Protein AF-L7IYB6-F1 (afdb_monomer_lite)

InterPro domains:
  IPR056125 Domain of unknown function DUF7708 [PF24809] (144-284)

Secondary structure (DSSP, 8-state):
-PPPHHHHHHHHHHHHHHHHHHHH-TT-HHHHHHHHHHHHTTS----S-TTHHHHTTS---S---TT------HHHHHHHHHHHHHHHHHHHHHHTS-GGGS--TTTS---HHHHHHHHHHHHHHHHHH-SS--HHHHHHHHHHHHHHTTTHHHHHHHHTSTTHHHHHHHHHHHHHHHHHHHTT-HHHHHHHHHHHHHHHHHHHHHHHHHHH---HHHHHHHHHHHHHHHHHHHHHHHHHHHHHHHT-SSS--S-HHHHHHHHHHHHHHHHHHHHHHHHHHHHHHHHHHHHHHHHHHHHHHHHHHHHHHHHHHHHHHHHHHHHHHHHHHHHHHSS-TTSS--

Sequence (342 aa):
MPPTQETLEVRRLVRSYSDEVQDRLPSSQLATVLAAEARAEDQDPPLLYPEHWRAFFEPPSHTRTSQDISPSNPLTELISVESAKLREKWTKFQTNCPVQDRLALSQTEPTMDGVIDTVTQLQTAWQKQRTHADSRTGKVRRLFHRFCGTVDSHSDLLKLLPDGNEYVSVFAGALSAIVKASVNHEHVAEGLADSLCRINDAVARVQPDLELFATDETRRLVAELYAHVFLFLGGVMDWIGERRRRRLLDSFSSSLADRFDAEVAKVEALAARVARLAAQAGRVEGRVTRVTVEAIRADQRVGLRSIQRAQVELAHRLERQQREARDQLAARAGADPKELAR

pLDDT: mean 76.47, std 16.45, range [32.56, 95.75]

Radius of gyration: 35.12 Å; chains: 1; bounding box: 100×53×106 Å

Organism: Pyricularia oryzae (strain P131) (NCBI:txid1143193)

Structure (mmCIF, N/CA/C/O backbone):
data_AF-L7IYB6-F1
#
_entry.id   AF-L7IYB6-F1
#
loop_
_atom_site.group_PDB
_atom_site.id
_atom_site.type_symbol
_atom_site.label_atom_id
_atom_site.label_alt_id
_atom_site.label_comp_id
_atom_site.label_asym_id
_atom_site.label_entity_id
_atom_site.label_seq_id
_atom_site.pdbx_PDB_ins_code
_atom_site.Cartn_x
_atom_site.Cartn_y
_atom_site.Cartn_z
_atom_site.occupancy
_atom_site.B_iso_or_equiv
_atom_site.auth_seq_id
_atom_site.auth_comp_id
_atom_site.auth_asym_id
_atom_site.auth_atom_id
_atom_site.pdbx_PDB_model_num
ATOM 1 N N . MET A 1 1 ? 24.358 19.839 15.806 1.00 33.53 1 MET A N 1
ATOM 2 C CA . MET A 1 1 ? 24.479 20.383 14.437 1.00 33.53 1 MET A CA 1
ATOM 3 C C . MET A 1 1 ? 24.276 19.234 13.468 1.00 33.53 1 MET A C 1
ATOM 5 O O . MET A 1 1 ? 24.884 18.196 13.710 1.00 33.53 1 MET A O 1
ATOM 9 N N . PRO A 1 2 ? 23.405 19.364 12.456 1.00 39.69 2 PRO A N 1
ATOM 10 C CA . PRO A 1 2 ? 23.243 18.321 11.453 1.00 39.69 2 PRO A CA 1
ATOM 11 C C . PRO A 1 2 ? 24.547 18.159 10.652 1.00 39.69 2 PRO A C 1
ATOM 13 O O . PRO A 1 2 ? 25.219 19.164 10.399 1.00 39.69 2 PRO A O 1
ATOM 16 N N . PRO A 1 3 ? 24.934 16.922 10.289 1.00 44.12 3 PRO A N 1
ATOM 17 C CA . PRO A 1 3 ? 26.091 16.683 9.438 1.00 44.12 3 PRO A CA 1
ATOM 18 C C . PRO A 1 3 ? 25.887 17.415 8.109 1.00 44.12 3 PRO A C 1
ATOM 20 O O . PRO A 1 3 ? 24.867 17.240 7.443 1.00 44.12 3 PRO A O 1
ATOM 23 N N . THR A 1 4 ? 26.836 18.273 7.737 1.00 58.09 4 THR A N 1
ATOM 24 C CA . THR A 1 4 ? 26.839 18.931 6.427 1.00 58.09 4 THR A CA 1
ATOM 25 C C . THR A 1 4 ? 26.900 17.872 5.327 1.00 58.09 4 THR A C 1
ATOM 27 O O . THR A 1 4 ? 27.470 16.799 5.523 1.00 58.09 4 THR A O 1
ATOM 30 N N . GLN A 1 5 ? 26.333 18.160 4.157 1.00 52.06 5 GLN A N 1
ATOM 31 C CA . GLN A 1 5 ? 26.305 17.250 3.001 1.00 52.06 5 GLN A CA 1
ATOM 32 C C . GLN A 1 5 ? 27.695 16.665 2.665 1.00 52.06 5 GLN A C 1
ATOM 34 O O . GLN A 1 5 ? 27.820 15.494 2.321 1.00 52.06 5 GLN A O 1
ATOM 39 N N . GLU A 1 6 ? 28.745 17.446 2.909 1.00 57.12 6 GLU A N 1
ATOM 40 C CA . GLU A 1 6 ? 30.154 17.067 2.787 1.00 57.12 6 GLU A CA 1
ATOM 41 C C . GLU A 1 6 ? 30.565 15.915 3.731 1.00 57.12 6 GLU A C 1
ATOM 43 O O . GLU A 1 6 ? 31.265 14.988 3.333 1.00 57.12 6 GLU A O 1
ATOM 48 N N . THR A 1 7 ? 30.061 15.891 4.968 1.00 59.72 7 THR A N 1
ATOM 49 C CA . THR A 1 7 ? 30.344 14.802 5.924 1.00 59.72 7 THR A CA 1
ATOM 50 C C . THR A 1 7 ? 29.656 13.486 5.553 1.00 59.72 7 THR A C 1
ATOM 52 O O . THR A 1 7 ? 30.175 12.416 5.870 1.00 59.72 7 THR A O 1
ATOM 55 N N . LEU A 1 8 ? 28.525 13.541 4.840 1.00 59.19 8 LEU A N 1
ATOM 56 C CA . LEU A 1 8 ? 27.845 12.350 4.320 1.00 59.19 8 LEU A CA 1
ATOM 57 C C . LEU A 1 8 ? 28.603 11.747 3.130 1.00 59.19 8 LEU A C 1
ATOM 59 O O . LEU A 1 8 ? 28.702 10.523 3.024 1.00 59.19 8 LEU A O 1
ATOM 63 N N . GLU A 1 9 ? 29.181 12.584 2.267 1.00 63.59 9 GLU A N 1
ATOM 64 C CA . GLU A 1 9 ? 30.018 12.127 1.152 1.00 63.59 9 GLU A CA 1
ATOM 65 C C . GLU A 1 9 ? 31.329 11.500 1.635 1.00 63.59 9 GLU A C 1
ATOM 67 O O . GLU A 1 9 ? 31.693 10.418 1.172 1.00 63.59 9 GLU A O 1
ATOM 72 N N . VAL A 1 10 ? 31.984 12.099 2.636 1.00 67.31 10 VAL A N 1
ATOM 73 C CA . VAL A 1 10 ? 33.196 11.529 3.250 1.00 67.31 10 VAL A CA 1
ATOM 74 C C . VAL A 1 10 ? 32.910 10.153 3.858 1.00 67.31 10 VAL A C 1
ATOM 76 O O . VAL A 1 10 ? 33.678 9.218 3.647 1.00 67.31 10 VAL A O 1
ATOM 79 N N . ARG A 1 11 ? 31.774 9.982 4.545 1.00 65.88 11 ARG A N 1
ATOM 80 C CA . ARG A 1 11 ? 31.373 8.683 5.119 1.00 65.88 11 ARG A CA 1
ATOM 81 C C . ARG A 1 11 ? 31.117 7.617 4.054 1.00 65.88 11 ARG A C 1
ATOM 83 O O . ARG A 1 11 ? 31.530 6.472 4.225 1.00 65.88 11 ARG A O 1
ATOM 90 N N . ARG A 1 12 ? 30.482 7.982 2.935 1.00 67.38 12 ARG A N 1
ATOM 91 C CA . ARG A 1 12 ? 30.286 7.066 1.795 1.00 67.38 12 ARG A CA 1
ATOM 92 C C . ARG A 1 12 ? 31.611 6.657 1.159 1.00 67.38 12 ARG A C 1
ATOM 94 O O . ARG A 1 12 ? 31.783 5.489 0.819 1.00 67.38 12 ARG A O 1
ATOM 101 N N . LEU A 1 13 ? 32.552 7.594 1.047 1.00 72.75 13 LEU A N 1
ATOM 102 C CA . LEU A 1 13 ? 33.877 7.321 0.501 1.00 72.75 13 LEU A CA 1
ATOM 103 C C . LEU A 1 13 ? 34.664 6.361 1.406 1.00 72.75 13 LEU A C 1
ATOM 105 O O . LEU A 1 13 ? 35.194 5.361 0.921 1.00 72.75 13 LEU A O 1
ATOM 109 N N . VAL A 1 14 ? 34.657 6.604 2.721 1.00 70.06 14 VAL A N 1
ATOM 110 C CA . VAL A 1 14 ? 35.293 5.727 3.718 1.00 70.06 14 VAL A CA 1
ATOM 111 C C . VAL A 1 14 ? 34.695 4.316 3.680 1.00 70.06 14 VAL A C 1
ATOM 113 O O . VAL A 1 14 ? 35.448 3.348 3.707 1.00 70.06 14 VAL A O 1
ATOM 116 N N . ARG A 1 15 ? 33.371 4.179 3.513 1.00 65.94 15 ARG A N 1
ATOM 117 C CA . ARG A 1 15 ? 32.696 2.876 3.355 1.00 65.94 15 ARG A CA 1
ATOM 118 C C . ARG A 1 15 ? 33.181 2.114 2.125 1.00 65.94 15 ARG A C 1
ATOM 120 O O . ARG A 1 15 ? 33.607 0.972 2.255 1.00 65.94 15 ARG A O 1
ATOM 127 N N . SER A 1 16 ? 33.168 2.762 0.957 1.00 70.44 16 SER A N 1
ATOM 128 C CA . SER A 1 16 ? 33.607 2.124 -0.292 1.00 70.44 16 SER A CA 1
ATOM 129 C C . SER A 1 16 ? 35.053 1.634 -0.211 1.00 70.44 16 SER A C 1
ATOM 131 O O . SER A 1 16 ? 35.373 0.556 -0.701 1.00 70.44 16 SER A O 1
ATOM 133 N N . TYR A 1 17 ? 35.901 2.388 0.492 1.00 71.31 17 TYR A N 1
ATOM 134 C CA . TYR A 1 17 ? 37.290 2.028 0.715 1.00 71.31 17 TYR A CA 1
ATOM 135 C C . TYR A 1 17 ? 37.444 0.881 1.727 1.00 71.31 17 TYR A C 1
ATOM 137 O O . TYR A 1 17 ? 38.234 -0.030 1.495 1.00 71.31 17 TYR A O 1
ATOM 145 N N . SER A 1 18 ? 36.684 0.877 2.828 1.00 70.25 18 SER A N 1
ATOM 146 C CA . SER A 1 18 ? 36.732 -0.202 3.827 1.00 70.25 18 SER A CA 1
ATOM 147 C C . SER A 1 18 ? 36.232 -1.543 3.279 1.00 70.25 18 SER A C 1
ATOM 149 O O . SER A 1 18 ? 36.852 -2.570 3.558 1.00 70.25 18 SER A O 1
ATOM 151 N N . ASP A 1 19 ? 35.168 -1.542 2.471 1.00 68.06 19 ASP A N 1
ATOM 152 C CA . ASP A 1 19 ? 34.677 -2.757 1.807 1.00 68.06 19 ASP A CA 1
ATOM 153 C C . ASP A 1 19 ? 35.698 -3.264 0.768 1.00 68.06 19 ASP A C 1
ATOM 155 O O . ASP A 1 19 ? 36.037 -4.447 0.751 1.00 68.06 19 ASP A O 1
ATOM 159 N N . GLU A 1 20 ? 36.300 -2.362 -0.017 1.00 73.19 20 GLU A N 1
ATOM 160 C CA . GLU A 1 20 ? 37.345 -2.721 -0.985 1.00 73.19 20 GLU A CA 1
ATOM 161 C C . GLU A 1 20 ? 38.611 -3.292 -0.312 1.00 73.19 20 GLU A C 1
ATOM 163 O O . GLU A 1 20 ? 39.252 -4.210 -0.834 1.00 73.19 20 GLU A O 1
ATOM 168 N N . VAL A 1 21 ? 38.983 -2.785 0.868 1.00 69.50 21 VAL A N 1
ATOM 169 C CA . VAL A 1 21 ? 40.119 -3.301 1.651 1.00 69.50 21 VAL A CA 1
ATOM 170 C C . VAL A 1 21 ? 39.814 -4.683 2.239 1.00 69.50 21 VAL A C 1
ATOM 172 O O . VAL A 1 21 ? 40.708 -5.536 2.254 1.00 69.50 21 VAL A O 1
ATOM 175 N N . GLN A 1 22 ? 38.576 -4.937 2.678 1.00 70.19 22 GLN A N 1
ATOM 176 C CA . GLN A 1 22 ? 38.146 -6.255 3.158 1.00 70.19 22 GLN A CA 1
ATOM 177 C C . GLN A 1 22 ? 38.192 -7.303 2.035 1.00 70.19 22 GLN A C 1
ATOM 179 O O . GLN A 1 22 ? 38.706 -8.403 2.254 1.00 70.19 22 GLN A O 1
ATOM 184 N N . ASP A 1 23 ? 37.742 -6.949 0.831 1.00 71.88 23 ASP A N 1
ATOM 185 C CA . ASP A 1 23 ? 37.749 -7.848 -0.330 1.00 71.88 23 ASP A CA 1
ATOM 186 C C . ASP A 1 23 ? 39.169 -8.201 -0.794 1.00 71.88 23 ASP A C 1
ATOM 188 O O . ASP A 1 23 ? 39.439 -9.324 -1.228 1.00 71.88 23 ASP A O 1
ATOM 192 N N . ARG A 1 24 ? 40.113 -7.261 -0.669 1.00 69.62 24 ARG A N 1
ATOM 193 C CA . ARG A 1 24 ? 41.519 -7.480 -1.045 1.00 69.62 24 ARG A CA 1
ATOM 194 C C . ARG A 1 24 ? 42.320 -8.254 0.004 1.00 69.62 24 ARG A C 1
ATOM 196 O O . ARG A 1 24 ? 43.313 -8.889 -0.353 1.00 69.62 24 ARG A O 1
ATOM 203 N N . LEU A 1 25 ? 41.937 -8.194 1.283 1.00 67.19 25 LEU A N 1
ATOM 204 C CA . LEU A 1 25 ? 42.685 -8.793 2.399 1.00 67.19 25 LEU A CA 1
ATOM 205 C C . LEU A 1 25 ? 41.764 -9.537 3.392 1.00 67.19 25 LEU A C 1
ATOM 207 O O . LEU A 1 25 ? 41.700 -9.170 4.568 1.00 67.19 25 LEU A O 1
ATOM 211 N N . PRO A 1 26 ? 41.110 -10.637 2.973 1.00 59.16 26 PRO A N 1
ATOM 212 C CA . PRO A 1 26 ? 40.123 -11.347 3.795 1.00 59.16 26 PRO A CA 1
ATOM 213 C C . PRO A 1 26 ? 40.710 -12.040 5.040 1.00 59.16 26 PRO A C 1
ATOM 215 O O . PRO A 1 26 ? 39.976 -12.391 5.960 1.00 59.16 26 PRO A O 1
ATOM 218 N N . SER A 1 27 ? 42.030 -12.245 5.095 1.00 62.16 27 SER A N 1
ATOM 219 C CA . SER A 1 27 ? 42.742 -12.852 6.230 1.00 62.16 27 SER A CA 1
ATOM 220 C C . SER A 1 27 ? 43.292 -11.835 7.240 1.00 62.16 27 SER A C 1
ATOM 222 O O . SER A 1 27 ? 43.851 -12.228 8.266 1.00 62.16 27 SER A O 1
ATOM 224 N N . SER A 1 28 ? 43.139 -10.533 6.981 1.00 68.31 28 SER A N 1
ATOM 225 C CA . SER A 1 28 ? 43.581 -9.479 7.894 1.00 68.31 28 SER A CA 1
ATOM 226 C C . SER A 1 28 ? 42.520 -9.215 8.959 1.00 68.31 28 SER A C 1
ATOM 228 O O . SER A 1 28 ? 41.460 -8.664 8.668 1.00 68.31 28 SER A O 1
ATOM 230 N N . GLN A 1 29 ? 42.830 -9.538 10.219 1.00 61.78 29 GLN A N 1
ATOM 231 C CA . GLN A 1 29 ? 41.959 -9.220 11.360 1.00 61.78 29 GLN A CA 1
ATOM 232 C C . GLN A 1 29 ? 41.629 -7.721 11.437 1.00 61.78 29 GLN A C 1
ATOM 234 O O . GLN A 1 29 ? 40.519 -7.363 11.812 1.00 61.78 29 GLN A O 1
ATOM 239 N N . LEU A 1 30 ? 42.551 -6.847 11.020 1.00 63.75 30 LEU A N 1
ATOM 240 C CA . LEU A 1 30 ? 42.329 -5.399 10.980 1.00 63.75 30 LEU A CA 1
ATOM 241 C C . LEU A 1 30 ? 41.328 -4.978 9.899 1.00 63.75 30 LEU A C 1
ATOM 243 O O . LEU A 1 30 ? 40.541 -4.072 10.145 1.00 63.75 30 LEU A O 1
ATOM 247 N N . ALA A 1 31 ? 41.320 -5.630 8.732 1.00 62.19 31 ALA A N 1
ATOM 248 C CA . ALA A 1 31 ? 40.346 -5.333 7.678 1.00 62.19 31 ALA A CA 1
ATOM 249 C C . ALA A 1 31 ? 38.931 -5.749 8.109 1.00 62.19 31 ALA A C 1
ATOM 251 O O . ALA A 1 31 ? 37.972 -5.008 7.906 1.00 62.19 31 ALA A O 1
ATOM 252 N N . THR A 1 32 ? 38.816 -6.889 8.795 1.00 64.69 32 THR A N 1
ATOM 253 C CA . THR A 1 32 ? 37.552 -7.350 9.379 1.00 64.69 32 THR A CA 1
ATOM 254 C C . THR A 1 32 ? 37.072 -6.429 10.499 1.00 64.69 32 THR A C 1
ATOM 256 O O . THR A 1 32 ? 35.885 -6.125 10.550 1.00 64.69 32 THR A O 1
ATOM 259 N N . VAL A 1 33 ? 37.972 -5.954 11.369 1.00 67.81 33 VAL A N 1
ATOM 260 C CA . VAL A 1 33 ? 37.632 -5.007 12.445 1.00 67.81 33 VAL A CA 1
ATOM 261 C C . VAL A 1 33 ? 37.215 -3.657 11.872 1.00 67.81 33 VAL A C 1
ATOM 263 O O . VAL A 1 33 ? 36.170 -3.163 12.256 1.00 67.81 33 VAL A O 1
ATOM 266 N N . LEU A 1 34 ? 37.940 -3.096 10.901 1.00 65.00 34 LEU A N 1
ATOM 267 C CA . LEU A 1 34 ? 37.576 -1.818 10.272 1.00 65.00 34 LEU A CA 1
ATOM 268 C C . LEU A 1 34 ? 36.236 -1.885 9.534 1.00 65.00 34 LEU A C 1
ATOM 270 O O . LEU A 1 34 ? 35.442 -0.951 9.612 1.00 65.00 34 LEU A O 1
ATOM 274 N N . ALA A 1 35 ? 35.957 -2.989 8.843 1.00 60.44 35 ALA A N 1
ATOM 275 C CA . ALA A 1 35 ? 34.671 -3.182 8.187 1.00 60.44 35 ALA A CA 1
ATOM 276 C C . ALA A 1 35 ? 33.542 -3.493 9.186 1.00 60.44 35 ALA A C 1
ATOM 278 O O . ALA A 1 35 ? 32.389 -3.157 8.932 1.00 60.44 35 ALA A O 1
ATOM 279 N N . ALA A 1 36 ? 33.845 -4.115 10.330 1.00 63.09 36 ALA A N 1
ATOM 280 C CA . ALA A 1 36 ? 32.892 -4.285 11.424 1.00 63.09 36 ALA A CA 1
ATOM 281 C C . ALA A 1 36 ? 32.607 -2.958 12.144 1.00 63.09 36 ALA A C 1
ATOM 283 O O . ALA A 1 36 ? 31.452 -2.687 12.437 1.00 63.09 36 ALA A O 1
ATOM 284 N N . GLU A 1 37 ? 33.616 -2.113 12.360 1.00 63.19 37 GLU A N 1
ATOM 285 C CA . GLU A 1 37 ? 33.494 -0.774 12.950 1.00 63.19 37 GLU A CA 1
ATOM 286 C C . GLU A 1 37 ? 32.682 0.149 12.030 1.00 63.19 37 GLU A C 1
ATOM 288 O O . GLU A 1 37 ? 31.730 0.778 12.474 1.00 63.19 37 GLU A O 1
ATOM 293 N N . ALA A 1 38 ? 32.960 0.140 10.720 1.00 60.88 38 ALA A N 1
ATOM 294 C CA . ALA A 1 38 ? 32.189 0.893 9.727 1.00 60.88 38 ALA A CA 1
ATOM 295 C C . ALA A 1 38 ? 30.722 0.427 9.617 1.00 60.88 38 ALA A C 1
ATOM 297 O O . ALA A 1 38 ? 29.849 1.219 9.269 1.00 60.88 38 ALA A O 1
ATOM 298 N N . ARG A 1 39 ? 30.440 -0.851 9.917 1.00 62.16 39 ARG A N 1
ATOM 299 C CA . ARG A 1 39 ? 29.075 -1.404 10.020 1.00 62.16 39 ARG A CA 1
ATOM 300 C C . ARG A 1 39 ? 28.437 -1.135 11.386 1.00 62.16 39 ARG A C 1
ATOM 302 O O . ARG A 1 39 ? 27.223 -0.996 11.461 1.00 62.16 39 ARG A O 1
ATOM 309 N N . ALA A 1 40 ? 29.230 -1.040 12.453 1.00 56.25 40 ALA A N 1
ATOM 310 C CA . ALA A 1 40 ? 28.777 -0.662 13.789 1.00 56.25 40 ALA A CA 1
ATOM 311 C C . ALA A 1 40 ? 28.445 0.836 13.874 1.00 56.25 40 ALA A C 1
ATOM 313 O O . ALA A 1 40 ? 27.499 1.197 14.559 1.00 56.25 40 ALA A O 1
ATOM 314 N N . GLU A 1 41 ? 29.133 1.692 13.113 1.00 54.66 41 GLU A N 1
ATOM 315 C CA . GLU A 1 41 ? 28.732 3.089 12.889 1.00 54.66 41 GLU A CA 1
ATOM 316 C C . GLU A 1 41 ? 27.434 3.219 12.059 1.00 54.66 41 GLU A C 1
ATOM 318 O O . GLU A 1 41 ? 26.831 4.292 12.055 1.00 54.66 41 GLU A O 1
ATOM 323 N N . ASP A 1 42 ? 26.996 2.140 11.387 1.00 46.84 42 ASP A N 1
ATOM 324 C CA . ASP A 1 42 ? 25.710 2.007 10.670 1.00 46.84 42 ASP A CA 1
ATOM 325 C C . ASP A 1 42 ? 24.586 1.437 11.566 1.00 46.84 42 ASP A C 1
ATOM 327 O O . ASP A 1 42 ? 23.418 1.464 11.179 1.00 46.84 42 ASP A O 1
ATOM 331 N N . GLN A 1 43 ? 24.890 0.972 12.791 1.00 44.44 43 GLN A N 1
ATOM 332 C CA . GLN A 1 43 ? 23.899 1.090 13.861 1.00 44.44 43 GLN A CA 1
ATOM 333 C C . GLN A 1 43 ? 23.866 2.569 14.189 1.00 44.44 43 GLN A C 1
ATOM 335 O O . GLN A 1 43 ? 24.691 3.035 14.974 1.00 44.44 43 GLN A O 1
ATOM 340 N N . ASP A 1 44 ? 22.968 3.289 13.512 1.00 37.41 44 ASP A N 1
ATOM 341 C CA . ASP A 1 44 ? 22.748 4.716 13.705 1.00 37.41 44 ASP A CA 1
ATOM 342 C C . ASP A 1 44 ? 22.989 5.061 15.184 1.00 37.41 44 ASP A C 1
ATOM 344 O O . ASP A 1 44 ? 22.249 4.560 16.043 1.00 37.41 44 ASP A O 1
ATOM 348 N N . PRO A 1 45 ? 24.024 5.861 15.533 1.00 32.56 45 PRO A N 1
ATOM 349 C CA . PRO A 1 45 ? 24.114 6.384 16.889 1.00 32.56 45 PRO A CA 1
ATOM 350 C C . PRO A 1 45 ? 22.757 7.026 17.142 1.00 32.56 45 PRO A C 1
ATOM 352 O O . PRO A 1 45 ? 22.375 7.820 16.278 1.00 32.56 45 PRO A O 1
ATOM 355 N N . PRO A 1 46 ? 22.016 6.655 18.215 1.00 35.56 46 PRO A N 1
ATOM 356 C CA . PRO A 1 46 ? 20.597 6.954 18.359 1.00 35.56 46 PRO A CA 1
ATOM 357 C C . PRO A 1 46 ? 20.418 8.409 18.011 1.00 35.56 46 PRO A C 1
ATOM 359 O O . PRO A 1 46 ? 20.890 9.292 18.735 1.00 35.56 46 PRO A O 1
ATOM 362 N N . LEU A 1 47 ? 19.898 8.618 16.801 1.00 40.22 47 LEU A N 1
ATOM 363 C CA . LEU A 1 47 ? 19.958 9.905 16.157 1.00 40.22 47 LEU A CA 1
ATOM 364 C C . LEU A 1 47 ? 19.279 10.844 17.142 1.00 40.22 47 LEU A C 1
ATOM 366 O O . LEU A 1 47 ? 18.122 10.640 17.509 1.00 40.22 47 LEU A O 1
ATOM 370 N N . LEU A 1 48 ? 20.025 11.837 17.627 1.00 33.84 48 LEU A N 1
ATOM 371 C CA . LEU A 1 48 ? 19.540 12.955 18.436 1.00 33.84 48 LEU A CA 1
ATOM 372 C C . LEU A 1 48 ? 18.628 13.844 17.562 1.00 33.84 48 LEU A C 1
ATOM 374 O O . LEU A 1 48 ? 18.818 15.049 17.439 1.00 33.84 48 LEU A O 1
ATOM 378 N N . TYR A 1 49 ? 17.622 13.219 16.950 1.00 37.84 49 TYR A N 1
ATOM 379 C CA . TYR A 1 49 ? 16.548 13.764 16.136 1.00 37.84 49 TYR A CA 1
ATOM 380 C C . TYR A 1 49 ? 15.190 13.267 16.675 1.00 37.84 49 TYR A C 1
ATOM 382 O O . TYR A 1 49 ? 14.419 12.675 15.918 1.00 37.84 49 TYR A O 1
ATOM 390 N N . PRO A 1 50 ? 14.837 13.481 17.961 1.00 40.31 50 PRO A N 1
ATOM 391 C CA . PRO A 1 50 ? 13.639 12.873 18.548 1.00 40.31 50 PRO A CA 1
ATOM 392 C C . PRO A 1 50 ? 12.306 13.465 18.044 1.00 40.31 50 PRO A C 1
ATOM 394 O O . PRO A 1 50 ? 11.256 13.137 18.586 1.00 40.31 50 PRO A O 1
ATOM 397 N N . GLU A 1 51 ? 12.320 14.365 17.055 1.00 47.34 51 GLU A N 1
ATOM 398 C CA . GLU A 1 51 ? 11.246 15.352 16.874 1.00 47.34 51 GLU A CA 1
ATOM 399 C C . GLU A 1 51 ? 10.583 15.355 15.482 1.00 47.34 51 GLU A C 1
ATOM 401 O O . GLU A 1 51 ? 9.520 15.956 15.345 1.00 47.34 51 GLU A O 1
ATOM 406 N N . HIS A 1 52 ? 11.120 14.688 14.445 1.00 54.06 52 HIS A N 1
ATOM 407 C CA . HIS A 1 52 ? 10.498 14.788 13.110 1.00 54.06 52 HIS A CA 1
ATOM 408 C C . HIS A 1 52 ? 9.169 14.027 13.044 1.00 54.06 52 HIS A C 1
ATOM 410 O O . HIS A 1 52 ? 8.159 14.610 12.663 1.00 54.06 52 HIS A O 1
ATOM 416 N N . TRP A 1 53 ? 9.126 12.770 13.509 1.00 54.09 53 TRP A N 1
ATOM 417 C CA . TRP A 1 53 ? 7.881 12.005 13.493 1.00 54.09 53 TRP A CA 1
ATOM 418 C C . TRP A 1 53 ? 6.832 12.629 14.438 1.00 54.09 53 TRP A C 1
ATOM 420 O O . TRP A 1 53 ? 5.649 12.665 14.106 1.00 54.09 53 TRP A O 1
ATOM 430 N N . ARG A 1 54 ? 7.262 13.209 15.574 1.00 58.50 54 ARG A N 1
ATOM 431 C CA . ARG A 1 54 ? 6.393 13.900 16.552 1.00 58.50 54 ARG A CA 1
ATOM 432 C C . ARG A 1 54 ? 5.727 15.151 15.998 1.00 58.50 54 ARG A C 1
ATOM 434 O O . ARG A 1 54 ? 4.540 15.345 16.249 1.00 58.50 54 ARG A O 1
ATOM 441 N N . ALA A 1 55 ? 6.444 15.952 15.209 1.00 58.31 55 ALA A N 1
ATOM 442 C CA . ALA A 1 55 ? 5.896 17.149 14.569 1.00 58.31 55 ALA A CA 1
ATOM 443 C C . ALA A 1 55 ? 4.680 16.847 13.670 1.00 58.31 55 ALA A C 1
ATOM 445 O O . ALA A 1 55 ? 3.880 17.738 13.390 1.00 58.31 55 ALA A O 1
ATOM 446 N N . PHE A 1 56 ? 4.505 15.593 13.236 1.00 53.88 56 PHE A N 1
ATOM 447 C CA . PHE A 1 56 ? 3.319 15.159 12.498 1.00 53.88 56 PHE A CA 1
ATOM 448 C C . PHE A 1 56 ? 2.119 14.840 13.396 1.00 53.88 56 PHE A C 1
ATOM 450 O O . PHE A 1 56 ? 0.987 14.883 12.918 1.00 53.88 56 PHE A O 1
ATOM 457 N N . PHE A 1 57 ? 2.341 14.512 14.668 1.00 52.91 57 PHE A N 1
ATOM 458 C CA . PHE A 1 57 ? 1.294 14.127 15.623 1.00 52.91 57 PHE A CA 1
ATOM 459 C C . PHE A 1 57 ? 0.879 15.260 16.563 1.00 52.91 57 PHE A C 1
ATOM 461 O O . PHE A 1 57 ? -0.184 15.183 17.185 1.00 52.91 57 PHE A O 1
ATOM 468 N N . GLU A 1 58 ? 1.674 16.324 16.635 1.00 51.78 58 GLU A N 1
ATOM 469 C CA . GLU A 1 58 ? 1.341 17.552 17.347 1.00 51.78 58 GLU A CA 1
ATOM 470 C C . GLU A 1 58 ? 0.538 18.523 16.455 1.00 51.78 58 GLU A C 1
ATOM 472 O O . GLU A 1 58 ? 0.678 18.510 15.228 1.00 51.78 58 GLU A O 1
ATOM 477 N N . PRO A 1 59 ? -0.352 19.360 17.031 1.00 43.47 59 PRO A N 1
ATOM 478 C CA . PRO A 1 59 ? -1.025 20.409 16.271 1.00 43.47 59 PRO A CA 1
ATOM 479 C C . PRO A 1 59 ? 0.028 21.297 15.595 1.00 43.47 59 PRO A C 1
ATOM 481 O O . PRO A 1 59 ? 1.048 21.572 16.224 1.00 43.47 59 PRO A O 1
ATOM 484 N N . PRO A 1 60 ? -0.195 21.784 14.361 1.00 44.09 60 PRO A N 1
ATOM 485 C CA . PRO A 1 60 ? 0.800 22.590 13.670 1.00 44.09 60 PRO A CA 1
ATOM 486 C C . PRO A 1 60 ? 1.135 23.843 14.488 1.00 44.09 60 PRO A C 1
ATOM 488 O O . PRO A 1 60 ? 0.368 24.812 14.532 1.00 44.09 60 PRO A O 1
ATOM 491 N N . SER A 1 61 ? 2.307 23.827 15.123 1.00 35.09 61 SER A N 1
ATOM 492 C CA . SER A 1 61 ? 2.967 25.011 15.658 1.00 35.09 61 SER A CA 1
ATOM 493 C C . SER A 1 61 ? 3.025 26.038 14.531 1.00 35.09 61 SER A C 1
ATOM 495 O O . SER A 1 61 ? 3.375 25.696 13.402 1.00 35.09 61 SER A O 1
ATOM 497 N N . HIS A 1 62 ? 2.613 27.277 14.796 1.00 36.03 62 HIS A N 1
ATOM 498 C CA . HIS A 1 62 ? 2.424 28.349 13.808 1.00 36.03 62 HIS A CA 1
ATOM 499 C C . HIS A 1 62 ? 3.737 28.883 13.193 1.00 36.03 62 HIS A C 1
ATOM 501 O O . HIS A 1 62 ? 3.947 30.086 13.079 1.00 36.03 62 HIS A O 1
ATOM 507 N N . THR A 1 63 ? 4.637 27.993 12.789 1.00 34.50 63 THR A N 1
ATOM 508 C CA . THR A 1 63 ? 5.952 28.286 12.221 1.00 34.50 63 THR A CA 1
ATOM 509 C C . THR A 1 63 ? 6.277 27.295 11.104 1.00 34.50 63 THR A C 1
ATOM 511 O O . THR A 1 63 ? 7.343 26.688 11.092 1.00 34.50 63 THR A O 1
ATOM 514 N N . ARG A 1 64 ? 5.360 27.097 10.150 1.00 36.53 64 ARG A N 1
ATOM 515 C CA . ARG A 1 64 ? 5.748 26.614 8.817 1.00 36.53 64 ARG A CA 1
ATOM 516 C C . ARG A 1 64 ? 5.745 27.822 7.894 1.00 36.53 64 ARG A C 1
ATOM 518 O O . ARG A 1 64 ? 4.730 28.178 7.306 1.00 36.53 64 ARG A O 1
ATOM 525 N N . THR A 1 65 ? 6.869 28.530 7.897 1.00 35.59 65 THR A N 1
ATOM 526 C CA . THR A 1 65 ? 7.125 29.665 7.014 1.00 35.59 65 THR A CA 1
ATOM 527 C C . THR A 1 65 ? 7.022 29.183 5.571 1.00 35.59 65 THR A C 1
ATOM 529 O O . THR A 1 65 ? 7.524 28.117 5.223 1.00 35.59 65 THR A O 1
ATOM 532 N N . SER A 1 66 ? 6.347 29.968 4.742 1.00 36.59 66 SER A N 1
ATOM 533 C CA . SER A 1 66 ? 5.892 29.666 3.382 1.00 36.59 66 SER A CA 1
ATOM 534 C C . SER A 1 66 ? 7.003 29.505 2.327 1.00 36.59 66 SER A C 1
ATOM 536 O O . SER A 1 66 ? 6.782 29.845 1.168 1.00 36.59 66 SER A O 1
ATOM 538 N N . GLN A 1 67 ? 8.204 29.056 2.705 1.00 32.78 67 GLN A N 1
ATOM 539 C CA . GLN A 1 67 ? 9.414 29.211 1.892 1.00 32.78 67 GLN A CA 1
ATOM 540 C C . GLN A 1 67 ? 10.090 27.902 1.442 1.00 32.78 67 GLN A C 1
ATOM 542 O O . GLN A 1 67 ? 10.986 27.976 0.612 1.00 32.78 67 GLN A O 1
ATOM 547 N N . ASP A 1 68 ? 9.587 26.730 1.851 1.00 34.97 68 ASP A N 1
ATOM 548 C CA . ASP A 1 68 ? 10.032 25.411 1.350 1.00 34.97 68 ASP A CA 1
ATOM 549 C C . ASP A 1 68 ? 8.948 24.706 0.512 1.00 34.97 68 ASP A C 1
ATOM 551 O O . ASP A 1 68 ? 8.705 23.504 0.630 1.00 34.97 68 ASP A O 1
ATOM 555 N N . ILE A 1 69 ? 8.253 25.451 -0.351 1.00 42.22 69 ILE A N 1
ATOM 556 C CA . ILE A 1 69 ? 7.383 24.846 -1.368 1.00 42.22 69 ILE A CA 1
ATOM 557 C C . ILE A 1 69 ? 8.281 24.439 -2.539 1.00 42.22 69 ILE A C 1
ATOM 559 O O . ILE A 1 69 ? 8.444 25.172 -3.515 1.00 42.22 69 ILE A O 1
ATOM 563 N N . SER A 1 70 ? 8.892 23.257 -2.419 1.00 42.69 70 SER A N 1
ATOM 564 C CA . SER A 1 70 ? 9.342 22.495 -3.590 1.00 42.69 70 SER A CA 1
ATOM 565 C C . SER A 1 70 ? 8.166 22.361 -4.570 1.00 42.69 70 SER A C 1
ATOM 567 O O . SER A 1 70 ? 7.024 22.275 -4.113 1.00 42.69 70 SER A O 1
ATOM 569 N N . PRO A 1 71 ? 8.396 22.366 -5.897 1.00 39.56 71 PRO A N 1
ATOM 570 C CA . PRO A 1 71 ? 7.323 22.419 -6.888 1.00 39.56 71 PRO A CA 1
ATOM 571 C C . PRO A 1 71 ? 6.310 21.301 -6.630 1.00 39.56 71 PRO A C 1
ATOM 573 O O . PRO A 1 71 ? 6.643 20.121 -6.737 1.00 39.56 71 PRO A O 1
ATOM 576 N N . SER A 1 72 ? 5.093 21.693 -6.239 1.00 50.31 72 SER A N 1
ATOM 577 C CA . SER A 1 72 ? 4.024 20.805 -5.786 1.00 50.31 72 SER A CA 1
ATOM 578 C C . SER A 1 72 ? 3.750 19.717 -6.819 1.00 50.31 72 SER A C 1
ATOM 580 O O . SER A 1 72 ? 3.103 19.952 -7.840 1.00 50.31 72 SER A O 1
ATOM 582 N N . ASN A 1 73 ? 4.257 18.511 -6.567 1.00 62.72 73 ASN A N 1
ATOM 583 C CA . ASN A 1 73 ? 3.886 17.348 -7.351 1.00 62.72 73 ASN A CA 1
ATOM 584 C C . ASN A 1 73 ? 2.441 16.991 -6.957 1.00 62.72 73 ASN A C 1
ATOM 586 O O . ASN A 1 73 ? 2.205 16.716 -5.777 1.00 62.72 73 ASN A O 1
ATOM 590 N N . PRO A 1 74 ? 1.472 16.969 -7.893 1.00 65.00 74 PRO A N 1
ATOM 591 C CA . PRO A 1 74 ? 0.075 16.643 -7.576 1.00 65.00 74 PRO A CA 1
ATOM 592 C C . PRO A 1 74 ? -0.074 15.269 -6.899 1.00 65.00 74 PRO A C 1
ATOM 594 O O . PRO A 1 74 ? -1.041 15.023 -6.182 1.00 65.00 74 PRO A O 1
ATOM 597 N N . LEU A 1 75 ? 0.908 14.379 -7.088 1.00 66.12 75 LEU A N 1
ATOM 598 C CA . LEU A 1 75 ? 1.013 13.096 -6.398 1.00 66.12 75 LEU A CA 1
ATOM 599 C C . LEU A 1 75 ? 1.148 13.245 -4.874 1.00 66.12 75 LEU A C 1
ATOM 601 O O . LEU A 1 75 ? 0.477 12.532 -4.131 1.00 66.12 75 LEU A O 1
ATOM 605 N N . THR A 1 76 ? 1.993 14.168 -4.414 1.00 69.31 76 THR A N 1
ATOM 606 C CA . THR A 1 76 ? 2.245 14.401 -2.986 1.00 69.31 76 THR A CA 1
ATOM 607 C C . THR A 1 76 ? 1.068 15.128 -2.337 1.00 69.31 76 THR A C 1
ATOM 609 O O . THR A 1 76 ? 0.752 14.889 -1.175 1.00 69.31 76 THR A O 1
ATOM 612 N N . GLU A 1 77 ? 0.360 15.974 -3.088 1.00 76.88 77 GLU A N 1
ATOM 613 C CA . GLU A 1 77 ? -0.795 16.721 -2.583 1.00 76.88 77 GLU A CA 1
ATOM 614 C C . GLU A 1 77 ? -1.951 15.794 -2.172 1.00 76.88 77 GLU A C 1
ATOM 616 O O . GLU A 1 77 ? -2.476 15.919 -1.068 1.00 76.88 77 GLU A O 1
ATOM 621 N N . LEU A 1 78 ? -2.300 14.802 -3.001 1.00 81.75 78 LEU A N 1
ATOM 622 C CA . LEU A 1 78 ? -3.401 13.882 -2.694 1.00 81.75 78 LEU A CA 1
ATOM 623 C C . LEU A 1 78 ? -3.151 13.088 -1.404 1.00 81.75 78 LEU A C 1
ATOM 625 O O . LEU A 1 78 ? -3.997 13.067 -0.506 1.00 81.75 78 LEU A O 1
ATOM 629 N N . ILE A 1 79 ? -1.993 12.429 -1.306 1.00 83.62 79 ILE A N 1
ATOM 630 C CA . ILE A 1 79 ? -1.696 11.579 -0.151 1.00 83.62 79 ILE A CA 1
ATOM 631 C C . ILE A 1 79 ? -1.431 12.403 1.112 1.00 83.62 79 ILE A C 1
ATOM 633 O O . ILE A 1 79 ? -1.850 11.988 2.190 1.00 83.62 79 ILE A O 1
ATOM 637 N N . SER A 1 80 ? -0.816 13.584 1.001 1.00 82.44 80 SER A N 1
ATOM 638 C CA . SER A 1 80 ? -0.596 14.460 2.158 1.00 82.44 80 SER A CA 1
ATOM 639 C C . SER A 1 80 ? -1.906 14.991 2.747 1.00 82.44 80 SER A C 1
ATOM 641 O O . SER A 1 80 ? -2.037 15.084 3.968 1.00 82.44 80 SER A O 1
ATOM 643 N N . VAL A 1 81 ? -2.911 15.278 1.910 1.00 87.31 81 VAL A N 1
ATOM 644 C CA . VAL A 1 81 ? -4.248 15.674 2.373 1.00 87.31 81 VAL A CA 1
ATOM 645 C C . VAL A 1 81 ? -4.931 14.528 3.120 1.00 87.31 81 VAL A C 1
ATOM 647 O O . VAL A 1 81 ? -5.448 14.733 4.221 1.00 87.31 81 VAL A O 1
ATOM 650 N N . GLU A 1 82 ? -4.934 13.317 2.559 1.00 88.69 82 GLU A N 1
ATOM 651 C CA . GLU A 1 82 ? -5.585 12.171 3.208 1.00 88.69 82 GLU A CA 1
ATOM 652 C C . GLU A 1 82 ? -4.828 11.689 4.453 1.00 88.69 82 GLU A C 1
ATOM 654 O O . GLU A 1 82 ? -5.457 11.347 5.458 1.00 88.69 82 GLU A O 1
ATOM 659 N N . SER A 1 83 ? -3.493 11.747 4.454 1.00 86.88 83 SER A N 1
ATOM 660 C CA . SER A 1 83 ? -2.696 11.454 5.648 1.00 86.88 83 SER A CA 1
ATOM 661 C C . SER A 1 83 ? -2.963 12.485 6.748 1.00 86.88 83 SER A C 1
ATOM 663 O O . SER A 1 83 ? -3.165 12.107 7.901 1.00 86.88 83 SER A O 1
ATOM 665 N N . ALA A 1 84 ? -3.079 13.776 6.412 1.00 86.44 84 ALA A N 1
ATOM 666 C CA . ALA A 1 84 ? -3.429 14.819 7.372 1.00 86.44 84 ALA A CA 1
ATOM 667 C C . ALA A 1 84 ? -4.818 14.599 7.990 1.00 86.44 84 ALA A C 1
ATOM 669 O O . ALA A 1 84 ? -4.962 14.706 9.211 1.00 86.44 84 ALA A O 1
ATOM 670 N N . LYS A 1 85 ? -5.817 14.223 7.181 1.00 89.44 85 LYS A N 1
ATOM 671 C CA . LYS A 1 85 ? -7.157 13.862 7.673 1.00 89.44 85 LYS A CA 1
ATOM 672 C C . LYS A 1 85 ? -7.117 12.647 8.597 1.00 89.44 85 LYS A C 1
ATOM 674 O O . LYS A 1 85 ? -7.772 12.652 9.640 1.00 89.44 85 LYS A O 1
ATOM 679 N N . LEU A 1 86 ? -6.351 11.611 8.244 1.00 90.69 86 LEU A N 1
ATOM 680 C CA . LEU A 1 86 ? -6.186 10.434 9.097 1.00 90.69 86 LEU A CA 1
ATOM 681 C C . LEU A 1 86 ? -5.551 10.809 10.440 1.00 90.69 86 LEU A C 1
ATOM 683 O O . LEU A 1 86 ? -6.045 10.373 11.478 1.00 90.69 86 LEU A O 1
ATOM 687 N N . ARG A 1 87 ? -4.519 11.661 10.441 1.00 85.88 87 ARG A N 1
ATOM 688 C CA . ARG A 1 87 ? -3.895 12.163 11.677 1.00 85.88 87 ARG A CA 1
ATOM 689 C C . ARG A 1 87 ? -4.898 12.892 12.557 1.00 85.88 87 ARG A C 1
ATOM 691 O O . ARG A 1 87 ? -5.000 12.584 13.738 1.00 85.88 87 ARG A O 1
ATOM 698 N N . GLU A 1 88 ? -5.693 13.797 11.991 1.00 87.62 88 GLU A N 1
ATOM 699 C CA . GLU A 1 88 ? -6.719 14.519 12.749 1.00 87.62 88 GLU A CA 1
ATOM 700 C C . GLU A 1 88 ? -7.724 13.555 13.402 1.00 87.62 88 GLU A C 1
ATOM 702 O O . GLU A 1 88 ? -8.037 13.671 14.594 1.00 87.62 88 GLU A O 1
ATOM 707 N N . LYS A 1 89 ? -8.211 12.571 12.635 1.00 89.25 89 LYS A N 1
ATOM 708 C CA . LYS A 1 89 ? -9.110 11.531 13.150 1.00 89.25 89 LYS A CA 1
ATOM 709 C C . LYS A 1 89 ? -8.442 10.698 14.232 1.00 89.25 89 LYS A C 1
ATOM 711 O O . LYS A 1 89 ? -9.070 10.419 15.250 1.00 89.25 89 LYS A O 1
ATOM 716 N N . TRP A 1 90 ? -7.174 10.351 14.055 1.00 86.75 90 TRP A N 1
ATOM 717 C CA . TRP A 1 90 ? -6.421 9.576 15.025 1.00 86.75 90 TRP A CA 1
ATOM 718 C C . TRP A 1 90 ? -6.215 10.336 16.337 1.00 86.75 90 TRP A C 1
ATOM 720 O O . TRP A 1 90 ? -6.486 9.784 17.404 1.00 86.75 90 TRP A O 1
ATOM 730 N N . THR A 1 91 ? -5.855 11.619 16.290 1.00 83.94 91 THR A N 1
ATOM 731 C CA . THR A 1 91 ? -5.736 12.462 17.489 1.00 83.94 91 THR A CA 1
ATOM 732 C C . THR A 1 91 ? -7.068 12.541 18.236 1.00 83.94 91 THR A C 1
ATOM 734 O O . THR A 1 91 ? -7.118 12.322 19.448 1.00 83.94 91 THR A O 1
ATOM 737 N N . LYS A 1 92 ? -8.184 12.753 17.521 1.00 85.69 92 LYS A N 1
ATOM 738 C CA . LYS A 1 92 ? -9.537 12.705 18.110 1.00 85.69 92 LYS A CA 1
ATOM 739 C C . LYS A 1 92 ? -9.883 11.323 18.664 1.00 85.69 92 LYS A C 1
ATOM 741 O O . LYS A 1 92 ? -10.580 11.213 19.671 1.00 85.69 92 LYS A O 1
ATOM 746 N N . PHE A 1 93 ? -9.433 10.259 18.014 1.00 84.62 93 PHE A N 1
ATOM 747 C CA . PHE A 1 93 ? -9.661 8.895 18.468 1.00 84.62 93 PHE A CA 1
ATOM 748 C C . PHE A 1 93 ? -8.929 8.629 19.786 1.00 84.62 93 PHE A C 1
ATOM 750 O O . PHE A 1 93 ? -9.536 8.116 20.724 1.00 84.62 93 PHE A O 1
ATOM 757 N N . GLN A 1 94 ? -7.664 9.048 19.896 1.00 81.19 94 GLN A N 1
ATOM 758 C CA . GLN A 1 94 ? -6.854 8.873 21.100 1.00 81.19 94 GLN A CA 1
ATOM 759 C C . GLN A 1 94 ? -7.388 9.646 22.307 1.00 81.19 94 GLN A C 1
ATOM 761 O O . GLN A 1 94 ? -7.455 9.087 23.405 1.00 81.19 94 GLN A O 1
ATOM 766 N N . THR A 1 95 ? -7.804 10.903 22.124 1.00 81.12 95 THR A N 1
ATOM 767 C CA . THR A 1 95 ? -8.365 11.710 23.224 1.00 81.12 95 THR A CA 1
ATOM 768 C C . THR A 1 95 ? -9.638 11.082 23.787 1.00 81.12 95 THR A C 1
ATOM 770 O O . THR A 1 95 ? -9.821 11.032 25.004 1.00 81.12 95 THR A O 1
ATOM 773 N N . ASN A 1 96 ? -10.462 10.505 22.912 1.00 79.88 96 ASN A N 1
ATOM 774 C CA . ASN A 1 96 ? -11.689 9.793 23.268 1.00 79.88 96 ASN A CA 1
ATOM 775 C C . ASN A 1 96 ? -11.460 8.329 23.698 1.00 79.88 96 ASN A C 1
ATOM 777 O O . ASN A 1 96 ? -12.419 7.619 24.018 1.00 79.88 96 ASN A O 1
ATOM 781 N N . CYS A 1 97 ? -10.213 7.851 23.691 1.00 75.19 97 CYS A N 1
ATOM 782 C CA . CYS A 1 97 ? -9.864 6.483 24.052 1.00 75.19 97 CYS A CA 1
ATOM 783 C C . CYS A 1 97 ? -9.639 6.345 25.569 1.00 75.19 97 CYS A C 1
ATOM 785 O O . CYS A 1 97 ? -8.998 7.229 26.157 1.00 75.19 97 CYS A O 1
ATOM 787 N N . PRO A 1 98 ? -10.109 5.255 26.218 1.00 73.44 98 PRO A N 1
ATOM 788 C CA . PRO A 1 98 ? -9.711 4.915 27.582 1.00 73.44 98 PRO A CA 1
ATOM 789 C C . PRO A 1 98 ? -8.188 4.860 27.699 1.00 73.44 98 PRO A C 1
ATOM 791 O O . PRO A 1 98 ? -7.516 4.430 26.767 1.00 73.44 98 PRO A O 1
ATOM 794 N N . VAL A 1 99 ? -7.634 5.251 28.850 1.00 72.06 99 VAL A N 1
ATOM 795 C CA . VAL A 1 99 ? -6.172 5.317 29.060 1.00 72.06 99 VAL A CA 1
ATOM 796 C C . VAL A 1 99 ? -5.476 3.985 28.743 1.00 72.06 99 VAL A C 1
ATOM 798 O O . VAL A 1 99 ? -4.379 3.986 28.198 1.00 72.06 99 VAL A O 1
ATOM 801 N N . GLN A 1 100 ? -6.147 2.861 29.007 1.00 66.69 100 GLN A N 1
ATOM 802 C CA . GLN A 1 100 ? -5.651 1.505 28.742 1.00 66.69 100 GLN A CA 1
ATOM 803 C C . GLN A 1 100 ? -5.454 1.222 27.240 1.00 66.69 100 GLN A C 1
ATOM 805 O O . GLN A 1 100 ? -4.508 0.535 26.854 1.00 66.69 100 GLN A O 1
ATOM 810 N N . ASP A 1 101 ? -6.293 1.820 26.394 1.00 68.00 101 ASP A N 1
ATOM 811 C CA . ASP A 1 101 ? -6.319 1.625 24.942 1.00 68.00 101 ASP A CA 1
ATOM 812 C C . ASP A 1 101 ? -5.502 2.694 24.192 1.00 68.00 101 ASP A C 1
ATOM 814 O O . ASP A 1 101 ? -5.346 2.619 22.973 1.00 68.00 101 ASP A O 1
ATOM 818 N N . ARG A 1 102 ? -4.971 3.709 24.891 1.00 72.44 102 ARG A N 1
ATOM 819 C CA . ARG A 1 102 ? -4.111 4.734 24.278 1.00 72.44 102 ARG A CA 1
ATOM 820 C C . ARG A 1 102 ? -2.761 4.131 23.897 1.00 72.44 102 ARG A C 1
ATOM 822 O O . ARG A 1 102 ? -2.226 3.268 24.600 1.00 72.44 102 ARG A O 1
ATOM 829 N N . LEU A 1 103 ? -2.213 4.577 22.772 1.00 69.25 103 LEU A N 1
ATOM 830 C CA . LEU A 1 103 ? -0.830 4.285 22.409 1.00 69.25 103 LEU A CA 1
ATOM 831 C C . LEU A 1 103 ? 0.086 5.250 23.157 1.00 69.25 103 LEU A C 1
ATOM 833 O O . LEU A 1 103 ? -0.210 6.441 23.253 1.00 69.25 103 LEU A O 1
ATOM 837 N N . ALA A 1 104 ? 1.197 4.738 23.681 1.00 64.88 104 ALA A N 1
ATOM 838 C CA . ALA A 1 104 ? 2.224 5.556 24.310 1.00 64.88 104 ALA A CA 1
ATOM 839 C C . ALA A 1 104 ? 3.070 6.237 23.226 1.00 64.88 104 ALA A C 1
ATOM 841 O O . ALA A 1 104 ? 4.234 5.902 23.032 1.00 64.88 104 ALA A O 1
ATOM 842 N N . LEU A 1 105 ? 2.467 7.194 22.512 1.00 57.00 105 LEU A N 1
ATOM 843 C CA . LEU A 1 105 ? 3.161 7.942 21.465 1.00 57.00 105 LEU A CA 1
ATOM 844 C C . LEU A 1 105 ? 4.406 8.640 22.003 1.00 57.00 105 LEU A C 1
ATOM 846 O O . LEU A 1 105 ? 5.375 8.756 21.288 1.00 57.00 105 LEU A O 1
ATOM 850 N N . SER A 1 106 ? 4.452 9.046 23.271 1.00 52.66 106 SER A N 1
ATOM 851 C CA . SER A 1 106 ? 5.602 9.775 23.817 1.00 52.66 106 SER A CA 1
ATOM 852 C C . SER A 1 106 ? 6.935 9.012 23.789 1.00 52.66 106 SER A C 1
ATOM 854 O O . SER A 1 106 ? 7.982 9.656 23.890 1.00 52.66 106 SER A O 1
ATOM 856 N N . GLN A 1 107 ? 6.926 7.682 23.649 1.00 58.09 107 GLN A N 1
ATOM 857 C CA . GLN A 1 107 ? 8.106 6.849 23.899 1.00 58.09 107 GLN A CA 1
ATOM 858 C C . GLN A 1 107 ? 8.742 6.235 22.648 1.00 58.09 107 GLN A C 1
ATOM 860 O O . GLN A 1 107 ? 9.938 5.955 22.681 1.00 58.09 107 GLN A O 1
ATOM 865 N N . THR A 1 108 ? 7.996 6.004 21.563 1.00 66.00 108 THR A N 1
ATOM 866 C CA . THR A 1 108 ? 8.522 5.237 20.419 1.00 66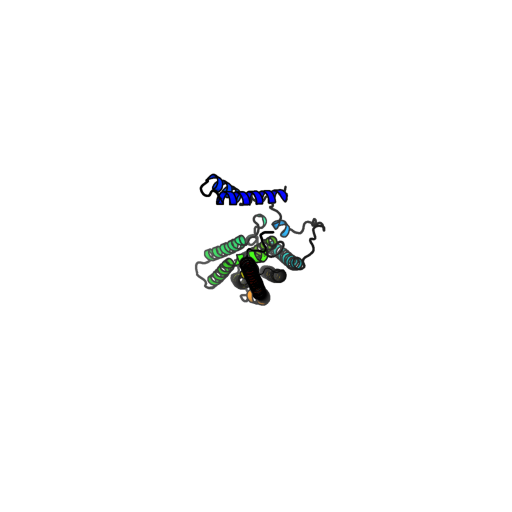.00 108 THR A CA 1
ATOM 867 C C . THR A 1 108 ? 7.823 5.620 19.121 1.00 66.00 108 THR A C 1
ATOM 869 O O . THR A 1 108 ? 6.607 5.819 19.104 1.00 66.00 108 THR A O 1
ATOM 872 N N . GLU A 1 109 ? 8.594 5.717 18.037 1.00 73.75 109 GLU A N 1
ATOM 873 C CA . GLU A 1 109 ? 8.050 5.921 16.698 1.00 73.75 109 GLU A CA 1
ATOM 874 C C . GLU A 1 109 ? 7.146 4.736 16.311 1.00 73.75 109 GLU A C 1
ATOM 876 O O . GLU A 1 109 ? 7.530 3.584 16.531 1.00 73.75 109 GLU A O 1
ATOM 881 N N . PRO A 1 110 ? 5.947 4.974 15.750 1.00 80.62 110 PRO A N 1
ATOM 882 C CA . PRO A 1 110 ? 5.122 3.886 15.252 1.00 80.62 110 PRO A CA 1
ATOM 883 C C . PRO A 1 110 ? 5.773 3.232 14.029 1.00 80.62 110 PRO A C 1
ATOM 885 O O . PRO A 1 110 ? 5.885 3.851 12.976 1.00 80.62 110 PRO A O 1
ATOM 888 N N . THR A 1 111 ? 6.154 1.964 14.152 1.00 85.06 111 THR A N 1
ATOM 889 C CA . THR A 1 111 ? 6.731 1.157 13.066 1.00 85.06 111 THR A CA 1
ATOM 890 C C . THR A 1 111 ? 5.845 -0.047 12.744 1.00 85.06 111 THR A C 1
ATOM 892 O O . THR A 1 111 ? 4.934 -0.382 13.509 1.00 85.06 111 THR A O 1
ATOM 895 N N . MET A 1 112 ? 6.103 -0.723 11.618 1.00 86.12 112 MET A N 1
ATOM 896 C CA . MET A 1 112 ? 5.422 -1.989 11.301 1.00 86.12 112 MET A CA 1
ATOM 897 C C . MET A 1 112 ? 5.717 -3.066 12.351 1.00 86.12 112 MET A C 1
ATOM 899 O O . MET A 1 112 ? 4.794 -3.769 12.756 1.00 86.12 112 MET A O 1
ATOM 903 N N . ASP A 1 113 ? 6.941 -3.110 12.886 1.00 85.31 113 ASP A N 1
ATOM 904 C CA . ASP A 1 113 ? 7.285 -3.971 14.026 1.00 85.31 113 ASP A CA 1
ATOM 905 C C . ASP A 1 113 ? 6.388 -3.676 15.232 1.00 85.31 113 ASP A C 1
ATOM 907 O O . ASP A 1 113 ? 5.824 -4.587 15.834 1.00 85.31 113 ASP A O 1
ATOM 911 N N . GLY A 1 114 ? 6.139 -2.392 15.518 1.00 83.94 114 GLY A N 1
ATOM 912 C CA . GLY A 1 114 ? 5.187 -1.978 16.547 1.00 83.94 114 GLY A CA 1
ATOM 913 C C . GLY A 1 114 ? 3.764 -2.488 16.287 1.00 83.94 114 GLY A C 1
ATOM 914 O O . GLY A 1 114 ? 3.071 -2.902 17.220 1.00 83.94 114 GLY A O 1
ATOM 915 N N . VAL A 1 115 ? 3.321 -2.533 15.026 1.00 86.12 115 VAL A N 1
ATOM 916 C CA . VAL A 1 115 ? 2.033 -3.145 14.660 1.00 86.12 115 VAL A CA 1
ATOM 917 C C . VAL A 1 115 ? 2.052 -4.647 14.958 1.00 86.12 115 VAL A C 1
ATOM 919 O O . VAL A 1 115 ? 1.120 -5.147 15.592 1.00 86.12 115 VAL A O 1
ATOM 922 N N . ILE A 1 116 ? 3.102 -5.367 14.559 1.00 87.25 116 ILE A N 1
ATOM 923 C CA . ILE A 1 116 ? 3.248 -6.809 14.816 1.00 87.25 116 ILE A CA 1
ATOM 924 C C . ILE A 1 116 ? 3.246 -7.091 16.324 1.00 87.25 116 ILE A C 1
ATOM 926 O O . ILE A 1 116 ? 2.543 -7.998 16.785 1.00 87.25 116 ILE A O 1
ATOM 930 N N . ASP A 1 117 ? 3.943 -6.275 17.109 1.00 87.31 117 ASP A N 1
ATOM 931 C CA . ASP A 1 117 ? 3.966 -6.367 18.566 1.00 87.31 117 ASP A CA 1
ATOM 932 C C . ASP A 1 117 ? 2.579 -6.141 19.168 1.00 87.31 117 ASP A C 1
ATOM 934 O O . ASP A 1 117 ? 2.147 -6.911 20.030 1.00 87.31 117 ASP A O 1
ATOM 938 N N . THR A 1 118 ? 1.830 -5.135 18.701 1.00 86.38 118 THR A N 1
ATOM 939 C CA . THR A 1 118 ? 0.465 -4.880 19.199 1.00 86.38 118 THR A CA 1
ATOM 940 C C . THR A 1 118 ? -0.487 -6.031 18.882 1.00 86.38 118 THR A C 1
ATOM 942 O O . THR A 1 118 ? -1.286 -6.424 19.737 1.00 86.38 118 THR A O 1
ATOM 945 N N . VAL A 1 119 ? -0.372 -6.628 17.693 1.00 86.12 119 VAL A N 1
ATOM 946 C CA . VAL A 1 119 ? -1.143 -7.815 17.311 1.00 86.12 119 VAL A CA 1
ATOM 947 C C . VAL A 1 119 ? -0.744 -9.012 18.172 1.00 86.12 119 VAL A C 1
ATOM 949 O O . VAL A 1 119 ? -1.613 -9.725 18.672 1.00 86.12 119 VAL A O 1
ATOM 952 N N . THR A 1 120 ? 0.549 -9.219 18.409 1.00 86.75 120 THR A N 1
ATOM 953 C CA . THR A 1 120 ? 1.055 -10.308 19.254 1.00 86.75 120 THR A CA 1
ATOM 954 C C . THR A 1 120 ? 0.561 -10.159 20.693 1.00 86.75 120 THR A C 1
ATOM 956 O O . THR A 1 120 ? 0.041 -11.111 21.280 1.00 86.75 120 THR A O 1
ATOM 959 N N . GLN A 1 121 ? 0.614 -8.949 21.252 1.00 83.62 121 GLN A N 1
ATOM 960 C CA . GLN A 1 121 ? 0.055 -8.640 22.569 1.00 83.62 121 GLN A CA 1
ATOM 961 C C . GLN A 1 121 ? -1.443 -8.958 22.627 1.00 83.62 121 GLN A C 1
ATOM 963 O O . GLN A 1 121 ? -1.883 -9.639 23.554 1.00 83.62 121 GLN A O 1
ATOM 968 N N . LEU A 1 122 ? -2.211 -8.559 21.610 1.00 82.88 122 LEU A N 1
ATOM 969 C CA . LEU A 1 122 ? -3.633 -8.888 21.476 1.00 82.88 122 LEU A CA 1
ATOM 970 C C . LEU A 1 122 ? -3.871 -10.408 21.451 1.00 82.88 122 LEU A C 1
ATOM 972 O O . LEU A 1 122 ? -4.731 -10.911 22.176 1.00 82.88 122 LEU A O 1
ATOM 976 N N . GLN A 1 123 ? -3.072 -11.164 20.695 1.00 82.75 123 GLN A N 1
ATOM 977 C CA . GLN A 1 123 ? -3.179 -12.625 20.645 1.00 82.75 123 GLN A CA 1
ATOM 978 C C . GLN A 1 123 ? -2.891 -13.271 22.009 1.00 82.75 123 GLN A C 1
ATOM 980 O O . GLN A 1 123 ? -3.617 -14.179 22.424 1.00 82.75 123 GLN A O 1
ATOM 985 N N . THR A 1 124 ? -1.874 -12.790 22.736 1.00 83.12 124 THR A N 1
ATOM 986 C CA . THR A 1 124 ? -1.566 -13.292 24.086 1.00 83.12 124 THR A CA 1
ATOM 987 C C . THR A 1 124 ? -2.643 -12.928 25.108 1.00 83.12 124 THR A C 1
ATOM 989 O O . THR A 1 124 ? -2.941 -13.739 25.986 1.00 83.12 124 THR A O 1
ATOM 992 N N . ALA A 1 125 ? -3.259 -11.747 24.994 1.00 80.12 125 ALA A N 1
ATOM 993 C CA . ALA A 1 125 ? -4.357 -11.326 25.859 1.00 80.12 125 ALA A CA 1
ATOM 994 C C . ALA A 1 125 ? -5.553 -12.275 25.714 1.00 80.12 125 ALA A C 1
ATOM 996 O O . ALA A 1 125 ? -6.035 -12.804 26.715 1.00 80.12 125 ALA A O 1
ATOM 997 N N . TRP A 1 126 ? -5.953 -12.599 24.481 1.00 78.00 126 TRP A N 1
ATOM 998 C CA . TRP A 1 126 ? -7.019 -13.573 24.230 1.00 78.00 126 TRP A CA 1
ATOM 999 C C . TRP A 1 126 ? -6.679 -14.987 24.694 1.00 78.00 126 TRP A C 1
ATOM 1001 O O . TRP A 1 126 ? -7.558 -15.694 25.185 1.00 78.00 126 TRP A O 1
ATOM 1011 N N . GLN A 1 127 ? -5.412 -15.397 24.601 1.00 76.44 127 GLN A N 1
ATOM 1012 C CA . GLN A 1 127 ? -4.977 -16.701 25.102 1.00 76.44 127 GLN A CA 1
ATOM 1013 C C . GLN A 1 127 ? -5.048 -16.794 26.633 1.00 76.44 127 GLN A C 1
ATOM 1015 O O . GLN A 1 127 ? -5.367 -17.853 27.166 1.00 76.44 127 GLN A O 1
ATOM 1020 N N . LYS A 1 128 ? -4.790 -15.690 27.347 1.00 75.19 128 LYS A N 1
ATOM 1021 C CA . LYS A 1 128 ? -4.914 -15.617 28.813 1.00 75.19 128 LYS A CA 1
ATOM 1022 C C . LYS A 1 128 ? -6.369 -15.548 29.284 1.00 75.19 128 LYS A C 1
ATOM 1024 O O . LYS A 1 128 ? -6.665 -15.989 30.390 1.00 75.19 128 LYS A O 1
ATOM 1029 N N . GLN A 1 129 ? -7.269 -14.992 28.473 1.00 67.94 129 GLN A N 1
ATOM 1030 C CA . GLN A 1 129 ? -8.654 -14.720 28.869 1.00 67.94 129 GLN A CA 1
ATOM 1031 C C . GLN A 1 129 ? -9.601 -15.928 28.753 1.00 67.94 129 GLN A C 1
ATOM 1033 O O . GLN A 1 129 ? -10.698 -15.861 29.309 1.00 67.94 129 GLN A O 1
ATOM 1038 N N . ARG A 1 130 ? -9.237 -17.026 28.061 1.00 61.91 130 ARG A N 1
ATOM 1039 C CA . ARG A 1 130 ? -10.145 -18.176 27.855 1.00 61.91 130 ARG A CA 1
ATOM 1040 C C . ARG A 1 130 ? -9.472 -19.554 27.933 1.00 61.91 130 ARG A C 1
ATOM 1042 O O . ARG A 1 130 ? -8.505 -19.839 27.238 1.00 61.91 130 ARG A O 1
ATOM 1049 N N . THR A 1 131 ? -10.082 -20.431 28.735 1.00 48.06 131 THR A N 1
ATOM 1050 C CA . THR A 1 131 ? -9.787 -21.867 28.922 1.00 48.06 131 THR A CA 1
ATOM 1051 C C . THR A 1 131 ? -10.483 -22.785 27.910 1.00 48.06 131 THR A C 1
ATOM 1053 O O . THR A 1 131 ? -10.147 -23.963 27.828 1.00 48.06 131 THR A O 1
ATOM 1056 N N . HIS A 1 132 ? -11.420 -22.271 27.108 1.00 44.34 132 HIS A N 1
ATOM 1057 C CA . HIS A 1 132 ? -12.099 -23.036 26.063 1.00 44.34 132 HIS A CA 1
ATOM 1058 C C . HIS A 1 132 ? -11.793 -22.448 24.688 1.00 44.34 132 HIS A C 1
ATOM 1060 O O . HIS A 1 132 ? -11.950 -21.250 24.459 1.00 44.34 132 HIS A O 1
ATOM 1066 N N . ALA A 1 133 ? -11.335 -23.318 23.788 1.00 50.38 133 ALA A N 1
ATOM 1067 C CA . ALA A 1 133 ? -11.066 -23.039 22.387 1.00 50.38 133 ALA A CA 1
ATOM 1068 C C . ALA A 1 133 ? -12.367 -22.688 21.650 1.00 50.38 133 ALA A C 1
ATOM 1070 O O . ALA A 1 133 ? -12.940 -23.522 20.954 1.00 50.38 133 ALA A O 1
ATOM 1071 N N . ASP A 1 134 ? -12.861 -21.465 21.823 1.00 58.94 134 ASP A N 1
ATOM 1072 C CA . ASP A 1 134 ? -13.980 -20.993 21.024 1.00 58.94 134 ASP A CA 1
ATOM 1073 C C . ASP A 1 134 ? -13.492 -20.794 19.580 1.00 58.94 134 ASP A C 1
ATOM 1075 O O . ASP A 1 134 ? -12.461 -20.160 19.316 1.00 58.94 134 ASP A O 1
ATOM 1079 N N . SER A 1 135 ? -14.193 -21.407 18.626 1.00 64.38 135 SER A N 1
ATOM 1080 C CA . SER A 1 135 ? -13.748 -21.530 17.229 1.00 64.38 135 SER A CA 1
ATOM 1081 C C . SER A 1 135 ? -13.526 -20.173 16.545 1.00 64.38 135 SER A C 1
ATOM 1083 O O . SER A 1 135 ? -12.705 -20.055 15.625 1.00 64.38 135 SER A O 1
ATOM 1085 N N . ARG A 1 136 ? -14.223 -19.138 17.032 1.00 71.31 136 ARG A N 1
ATOM 1086 C CA . ARG A 1 136 ? -14.209 -17.773 16.507 1.00 71.31 136 ARG A CA 1
ATOM 1087 C C . ARG A 1 136 ? -12.933 -17.016 16.855 1.00 71.31 136 ARG A C 1
ATOM 1089 O O . ARG A 1 136 ? -12.268 -16.528 15.943 1.00 71.31 136 ARG A O 1
ATOM 1096 N N . THR A 1 137 ? -12.507 -17.023 18.116 1.00 74.31 137 THR A N 1
ATOM 1097 C CA . THR A 1 137 ? -11.240 -16.401 18.534 1.00 74.31 137 THR A CA 1
ATOM 1098 C C . THR A 1 137 ? -10.057 -17.041 17.793 1.00 74.31 137 THR A C 1
ATOM 1100 O O . THR A 1 137 ? -9.125 -16.358 17.364 1.00 74.31 137 THR A O 1
ATOM 1103 N N . GLY A 1 138 ? -10.131 -18.353 17.530 1.00 79.38 138 GLY A N 1
ATOM 1104 C CA . GLY A 1 138 ? -9.172 -19.058 16.676 1.00 79.38 138 GLY A CA 1
ATOM 1105 C C . GLY A 1 138 ? -9.148 -18.558 15.225 1.00 79.38 138 GLY A C 1
ATOM 1106 O O . GLY A 1 138 ? -8.070 -18.452 14.637 1.00 79.38 138 GLY A O 1
ATOM 1107 N N . LYS A 1 139 ? -10.307 -18.218 14.641 1.00 83.38 139 LYS A N 1
ATOM 1108 C CA . LYS A 1 139 ? -10.397 -17.608 13.303 1.00 83.38 139 LYS A CA 1
ATOM 1109 C C . LYS A 1 139 ? -9.760 -16.219 13.282 1.00 83.38 139 LYS A C 1
ATOM 1111 O O . LYS A 1 139 ? -8.913 -15.978 12.426 1.00 83.38 139 LYS A O 1
ATOM 1116 N N . VAL A 1 140 ? -10.104 -15.348 14.232 1.00 84.12 140 VAL A N 1
ATOM 1117 C CA . VAL A 1 140 ? -9.549 -13.984 14.302 1.00 84.12 140 VAL A CA 1
ATOM 1118 C C . VAL A 1 140 ? -8.032 -14.019 14.490 1.00 84.12 140 VAL A C 1
ATOM 1120 O O . VAL A 1 140 ? -7.307 -13.295 13.813 1.00 84.12 140 VAL A O 1
ATOM 1123 N N . ARG A 1 141 ? -7.523 -14.940 15.319 1.00 83.88 141 ARG A N 1
ATOM 1124 C CA . ARG A 1 141 ? -6.079 -15.153 15.483 1.00 83.88 141 ARG A CA 1
ATOM 1125 C C . ARG A 1 141 ? -5.389 -15.546 14.176 1.00 83.88 141 ARG A C 1
ATOM 1127 O O . ARG A 1 141 ? -4.332 -15.007 13.869 1.00 83.88 141 ARG A O 1
ATOM 1134 N N . ARG A 1 142 ? -5.977 -16.464 13.398 1.00 87.44 142 ARG A N 1
ATOM 1135 C CA . ARG A 1 142 ? -5.436 -16.856 12.084 1.00 87.44 142 ARG A CA 1
ATOM 1136 C C . ARG A 1 142 ? -5.417 -15.684 11.104 1.00 87.44 142 ARG A C 1
ATOM 1138 O O . ARG A 1 142 ? -4.425 -15.528 10.402 1.00 87.44 142 ARG A O 1
ATOM 1145 N N . LEU A 1 143 ? -6.471 -14.866 11.080 1.00 88.88 143 LEU A N 1
ATOM 1146 C CA . LEU A 1 143 ? -6.528 -13.671 10.235 1.00 88.88 143 LEU A CA 1
ATOM 1147 C C . LEU A 1 143 ? -5.440 -12.668 10.628 1.00 88.88 143 LEU A C 1
ATOM 1149 O O . LEU A 1 143 ? -4.670 -12.250 9.777 1.00 88.88 143 LEU A O 1
ATOM 1153 N N . PHE A 1 144 ? -5.292 -12.354 11.915 1.00 88.94 144 PHE A N 1
ATOM 1154 C CA . PHE A 1 144 ? -4.236 -11.445 12.362 1.00 88.94 144 PHE A CA 1
ATOM 1155 C C . PHE A 1 144 ? -2.823 -11.982 12.117 1.00 88.94 144 PHE A C 1
ATOM 1157 O O . PHE A 1 144 ? -1.945 -11.221 11.731 1.00 88.94 144 PHE A O 1
ATOM 1164 N N . HIS A 1 145 ? -2.600 -13.285 12.294 1.00 89.50 145 HIS A N 1
ATOM 1165 C CA . HIS A 1 145 ? -1.314 -13.898 11.964 1.00 89.50 145 HIS A CA 1
ATOM 1166 C C . HIS A 1 145 ? -1.005 -13.793 10.464 1.00 89.50 145 HIS A C 1
ATOM 1168 O O . HIS A 1 145 ? 0.100 -13.413 10.089 1.00 89.50 145 HIS A O 1
ATOM 1174 N N . ARG A 1 146 ? -1.998 -14.067 9.608 1.00 89.75 146 ARG A N 1
ATOM 1175 C CA . ARG A 1 146 ? -1.881 -13.870 8.159 1.00 89.75 146 ARG A CA 1
ATOM 1176 C C . ARG A 1 146 ? -1.589 -12.409 7.816 1.00 89.75 146 ARG A C 1
ATOM 1178 O O . ARG A 1 146 ? -0.708 -12.158 7.009 1.00 89.75 146 ARG A O 1
ATOM 1185 N N . PHE A 1 147 ? -2.300 -11.474 8.444 1.00 89.81 147 PHE A N 1
ATOM 1186 C CA . PHE A 1 147 ? -2.084 -10.041 8.279 1.00 89.81 147 PHE A CA 1
ATOM 1187 C C . PHE A 1 147 ? -0.642 -9.638 8.629 1.00 89.81 147 PHE A C 1
ATOM 1189 O O . PHE A 1 147 ? -0.008 -8.959 7.830 1.00 89.81 147 PHE A O 1
ATOM 1196 N N . CYS A 1 148 ? -0.092 -10.092 9.760 1.00 89.38 148 CYS A N 1
ATOM 1197 C CA . CYS A 1 148 ? 1.298 -9.798 10.124 1.00 89.38 148 CYS A CA 1
ATOM 1198 C C . CYS A 1 148 ? 2.310 -10.372 9.125 1.00 89.38 148 CYS A C 1
ATOM 1200 O O . CYS A 1 148 ? 3.348 -9.763 8.915 1.00 89.38 148 CYS A O 1
ATOM 1202 N N . GLY A 1 149 ? 2.012 -11.507 8.486 1.00 87.81 149 GLY A N 1
ATOM 1203 C CA . GLY A 1 149 ? 2.916 -12.135 7.518 1.00 87.81 149 GLY A CA 1
ATOM 1204 C C . GLY A 1 149 ? 3.136 -11.339 6.227 1.00 87.81 149 GLY A C 1
ATOM 1205 O O . GLY A 1 149 ? 4.062 -11.654 5.489 1.00 87.81 149 GLY A O 1
ATOM 1206 N N . THR A 1 150 ? 2.299 -10.341 5.934 1.00 86.75 150 THR A N 1
ATOM 1207 C CA . THR A 1 150 ? 2.410 -9.518 4.718 1.00 86.75 150 THR A CA 1
ATOM 1208 C C . THR A 1 150 ? 2.469 -8.019 5.004 1.00 86.75 150 THR A C 1
ATOM 1210 O O . THR A 1 150 ? 2.497 -7.221 4.078 1.00 86.75 150 THR A O 1
ATOM 1213 N N . VAL A 1 151 ? 2.476 -7.598 6.276 1.00 89.25 151 VAL A N 1
ATOM 1214 C CA . VAL A 1 151 ? 2.374 -6.172 6.644 1.00 89.25 151 VAL A CA 1
ATOM 1215 C C . VAL A 1 151 ? 3.564 -5.340 6.156 1.00 89.25 151 VAL A C 1
ATOM 1217 O O . VAL A 1 151 ? 3.391 -4.164 5.844 1.00 89.25 151 VAL A O 1
ATOM 1220 N N . ASP A 1 152 ? 4.740 -5.949 6.007 1.00 87.75 152 ASP A N 1
ATOM 1221 C CA . ASP A 1 152 ? 5.949 -5.263 5.537 1.00 87.75 152 ASP A CA 1
ATOM 1222 C C . ASP A 1 152 ? 5.833 -4.780 4.089 1.00 87.75 152 ASP A C 1
ATOM 1224 O O . ASP A 1 152 ? 6.343 -3.705 3.767 1.00 87.75 152 ASP A O 1
ATOM 1228 N N . SER A 1 153 ? 5.028 -5.460 3.259 1.00 88.19 153 SER A N 1
ATOM 1229 C CA . SER A 1 153 ? 4.693 -5.002 1.905 1.00 88.19 153 SER A CA 1
ATOM 1230 C C . SER A 1 153 ? 4.117 -3.586 1.910 1.00 88.19 153 SER A C 1
ATOM 1232 O O . SER A 1 153 ? 4.314 -2.819 0.966 1.00 88.19 153 SER A O 1
ATOM 1234 N N . HIS A 1 154 ? 3.430 -3.188 2.987 1.00 91.06 154 HIS A N 1
ATOM 1235 C CA . HIS A 1 154 ? 2.951 -1.820 3.102 1.00 91.06 154 HIS A CA 1
ATOM 1236 C C . HIS A 1 154 ? 4.088 -0.804 3.259 1.00 91.06 154 HIS A C 1
ATOM 1238 O O . HIS A 1 154 ? 4.026 0.274 2.662 1.00 91.06 154 HIS A O 1
ATOM 1244 N N . SER A 1 155 ? 5.118 -1.143 4.041 1.00 87.81 155 SER A N 1
ATOM 1245 C CA . SER A 1 155 ? 6.286 -0.284 4.253 1.00 87.81 155 SER A CA 1
ATOM 1246 C C . SER A 1 155 ? 7.007 -0.038 2.934 1.00 87.81 155 SER A C 1
ATOM 1248 O O . SER A 1 155 ? 7.290 1.110 2.592 1.00 87.81 155 SER A O 1
ATOM 1250 N N . ASP A 1 156 ? 7.215 -1.102 2.162 1.00 87.19 156 ASP A N 1
ATOM 1251 C CA . ASP A 1 156 ? 7.936 -1.048 0.892 1.00 87.19 156 ASP A CA 1
ATOM 1252 C C . ASP A 1 156 ? 7.220 -0.155 -0.123 1.00 87.19 156 ASP A C 1
ATOM 1254 O O . ASP A 1 156 ? 7.831 0.738 -0.710 1.00 87.19 156 ASP A O 1
ATOM 1258 N N . LEU A 1 157 ? 5.898 -0.306 -0.268 1.00 88.00 157 LEU A N 1
ATOM 1259 C CA . LEU A 1 157 ? 5.126 0.540 -1.179 1.00 88.00 157 LEU A CA 1
ATOM 1260 C C . LEU A 1 157 ? 5.043 2.001 -0.722 1.00 88.00 157 LEU A C 1
ATOM 1262 O O . LEU A 1 157 ? 5.077 2.897 -1.564 1.00 88.00 157 LEU A O 1
ATOM 1266 N N . LEU A 1 158 ? 4.908 2.264 0.581 1.00 87.12 158 LEU A N 1
ATOM 1267 C CA . LEU A 1 158 ? 4.860 3.637 1.095 1.00 87.12 158 LEU A CA 1
ATOM 1268 C C . LEU A 1 158 ? 6.191 4.362 0.886 1.00 87.12 158 LEU A C 1
ATOM 1270 O O . LEU A 1 158 ? 6.187 5.549 0.567 1.00 87.12 158 LEU A O 1
ATOM 1274 N N . LYS A 1 159 ? 7.317 3.647 0.981 1.00 85.69 159 LYS A N 1
ATOM 1275 C CA . LYS A 1 159 ? 8.661 4.175 0.695 1.00 85.69 159 LYS A CA 1
ATOM 1276 C C . LYS A 1 159 ? 8.882 4.547 -0.775 1.00 85.69 159 LYS A C 1
ATOM 1278 O O . LYS A 1 159 ? 9.808 5.299 -1.063 1.00 85.69 159 LYS A O 1
ATOM 1283 N N . LEU A 1 160 ? 8.035 4.084 -1.704 1.00 81.69 160 LEU A N 1
ATOM 1284 C CA . LEU A 1 160 ? 8.068 4.530 -3.107 1.00 81.69 160 LEU A CA 1
ATOM 1285 C C . LEU A 1 160 ? 7.559 5.967 -3.290 1.00 81.69 160 LEU A C 1
ATOM 1287 O O . LEU A 1 160 ? 7.767 6.562 -4.352 1.00 81.69 160 LEU A O 1
ATOM 1291 N N . LEU A 1 161 ? 6.855 6.508 -2.295 1.00 81.12 161 LEU A N 1
ATOM 1292 C CA . LEU A 1 161 ? 6.316 7.859 -2.327 1.00 81.12 161 LEU A CA 1
ATOM 1293 C C . LEU A 1 161 ? 7.337 8.860 -1.761 1.00 81.12 161 LEU A C 1
ATOM 1295 O O . LEU A 1 161 ? 8.113 8.510 -0.868 1.00 81.12 161 LEU A O 1
ATOM 1299 N N . PRO A 1 162 ? 7.340 10.117 -2.245 1.00 73.00 162 PRO A N 1
ATOM 1300 C CA . PRO A 1 162 ? 8.095 11.192 -1.602 1.00 73.00 162 PRO A CA 1
ATOM 1301 C C . PRO A 1 162 ? 7.691 11.292 -0.129 1.00 73.00 162 PRO A C 1
ATOM 1303 O O . PRO A 1 162 ? 6.502 11.222 0.153 1.00 73.00 162 PRO A O 1
ATOM 1306 N N . ASP A 1 163 ? 8.644 11.428 0.793 1.00 70.25 163 ASP A N 1
ATOM 1307 C CA . ASP A 1 163 ? 8.392 11.447 2.247 1.00 70.25 163 ASP A CA 1
ATOM 1308 C C . ASP A 1 163 ? 7.790 10.137 2.806 1.00 70.25 163 ASP A C 1
ATOM 1310 O O . ASP A 1 163 ? 7.105 10.121 3.828 1.00 70.25 163 ASP A O 1
ATOM 1314 N N . GLY A 1 164 ? 8.072 9.002 2.153 1.00 66.56 164 GLY A N 1
ATOM 1315 C CA . GLY A 1 164 ? 7.508 7.686 2.469 1.00 66.56 164 GLY A CA 1
ATOM 1316 C C . GLY A 1 164 ? 7.572 7.261 3.940 1.00 66.56 164 GLY A C 1
ATOM 1317 O O . GLY A 1 164 ? 6.610 6.682 4.446 1.00 66.56 164 GLY A O 1
ATOM 1318 N N . ASN A 1 165 ? 8.652 7.600 4.654 1.00 72.06 165 ASN A N 1
ATOM 1319 C CA . ASN A 1 165 ? 8.791 7.293 6.082 1.00 72.06 165 ASN A CA 1
ATOM 1320 C C . ASN A 1 165 ? 7.677 7.942 6.924 1.00 72.06 165 ASN A C 1
ATOM 1322 O O . ASN A 1 165 ? 7.158 7.307 7.836 1.00 72.06 165 ASN A O 1
ATOM 1326 N N . GLU A 1 166 ? 7.232 9.154 6.579 1.00 76.44 166 GLU A N 1
ATOM 1327 C CA . GLU A 1 166 ? 6.153 9.839 7.303 1.00 76.44 166 GLU A CA 1
ATOM 1328 C C . GLU A 1 166 ? 4.829 9.077 7.183 1.00 76.44 166 GLU A C 1
ATOM 1330 O O . GLU A 1 166 ? 4.096 8.892 8.160 1.00 76.44 166 GLU A O 1
ATOM 1335 N N . TYR A 1 167 ? 4.519 8.602 5.975 1.00 84.38 167 TYR A N 1
ATOM 1336 C CA . TYR A 1 167 ? 3.299 7.843 5.719 1.00 84.38 167 TYR A CA 1
ATOM 1337 C C . TYR A 1 167 ? 3.327 6.474 6.392 1.00 84.38 167 TYR A C 1
ATOM 1339 O O . TYR A 1 167 ? 2.282 6.023 6.869 1.00 84.38 167 TYR A O 1
ATOM 1347 N N . VAL A 1 168 ? 4.502 5.839 6.478 1.00 87.12 168 VAL A N 1
ATOM 1348 C CA . VAL A 1 168 ? 4.688 4.589 7.229 1.00 87.12 168 VAL A CA 1
ATOM 1349 C C . VAL A 1 168 ? 4.324 4.798 8.695 1.00 87.12 168 VAL A C 1
ATOM 1351 O O . VAL A 1 168 ? 3.511 4.037 9.222 1.00 87.12 168 VAL A O 1
ATOM 1354 N N . SER A 1 169 ? 4.828 5.854 9.334 1.00 85.44 169 SER A N 1
ATOM 1355 C CA . SER A 1 169 ? 4.589 6.092 10.763 1.00 85.44 169 SER A CA 1
ATOM 1356 C C . SER A 1 169 ? 3.128 6.468 11.052 1.00 85.44 169 SER A C 1
ATOM 1358 O O . SER A 1 169 ? 2.540 6.005 12.034 1.00 85.44 169 SER A O 1
ATOM 1360 N N . VAL A 1 170 ? 2.478 7.240 10.169 1.00 87.00 170 VAL A N 1
ATOM 1361 C CA . VAL A 1 170 ? 1.032 7.530 10.276 1.00 87.00 170 VAL A CA 1
ATOM 1362 C C . VAL A 1 170 ? 0.199 6.258 10.118 1.00 87.00 170 VAL A C 1
ATOM 1364 O O . VAL A 1 170 ? -0.713 6.022 10.915 1.00 87.00 170 VAL A O 1
ATOM 1367 N N . PHE A 1 171 ? 0.512 5.429 9.121 1.00 91.38 171 PHE A N 1
ATOM 1368 C CA . PHE A 1 171 ? -0.171 4.161 8.882 1.00 91.38 171 PHE A CA 1
ATOM 1369 C C . PHE A 1 171 ? -0.026 3.211 10.074 1.00 91.38 171 PHE A C 1
ATOM 1371 O O . PHE A 1 171 ? -1.030 2.766 10.634 1.00 91.38 171 PHE A O 1
ATOM 1378 N N . ALA A 1 172 ? 1.213 2.944 10.496 1.00 90.31 172 ALA A N 1
ATOM 1379 C CA . ALA A 1 172 ? 1.528 2.026 11.584 1.00 90.31 172 ALA A CA 1
ATOM 1380 C C . ALA A 1 172 ? 0.876 2.463 12.901 1.00 90.31 172 ALA A C 1
ATOM 1382 O O . ALA A 1 172 ? 0.277 1.654 13.617 1.00 90.31 172 ALA A O 1
ATOM 1383 N N . GLY A 1 173 ? 0.926 3.761 13.202 1.00 87.75 173 GLY A N 1
ATOM 1384 C CA . GLY A 1 173 ? 0.326 4.320 14.404 1.00 87.75 173 GLY A CA 1
ATOM 1385 C C . GLY A 1 173 ? -1.200 4.245 14.412 1.00 87.75 173 GLY A C 1
ATOM 1386 O O . GLY A 1 173 ? -1.800 3.798 15.396 1.00 87.75 173 GLY A O 1
ATOM 1387 N N . ALA A 1 174 ? -1.839 4.610 13.298 1.00 90.56 174 ALA A N 1
ATOM 1388 C CA . ALA A 1 174 ? -3.285 4.506 13.152 1.00 90.56 174 ALA A CA 1
ATOM 1389 C C . ALA A 1 174 ? -3.764 3.053 13.283 1.00 90.56 174 ALA A C 1
ATOM 1391 O O . ALA A 1 174 ? -4.720 2.766 14.009 1.00 90.56 174 ALA A O 1
ATOM 1392 N N . LEU A 1 175 ? -3.065 2.131 12.625 1.00 91.69 175 LEU A N 1
ATOM 1393 C CA . LEU A 1 175 ? -3.390 0.714 12.631 1.00 91.69 175 LEU A CA 1
ATOM 1394 C C . LEU A 1 175 ? -3.244 0.099 14.024 1.00 91.69 175 LEU A C 1
ATOM 1396 O O . LEU A 1 175 ? -4.181 -0.528 14.517 1.00 91.69 175 LEU A O 1
ATOM 1400 N N . SER A 1 176 ? -2.128 0.373 14.700 1.00 89.69 176 SER A N 1
ATOM 1401 C CA . SER A 1 176 ? -1.887 -0.044 16.086 1.00 89.69 176 SER A CA 1
ATOM 1402 C C . SER A 1 176 ? -3.010 0.417 17.024 1.00 89.69 176 SER A C 1
ATOM 1404 O O . SER A 1 176 ? -3.465 -0.339 17.884 1.00 89.69 176 SER A O 1
ATOM 1406 N N . ALA A 1 177 ? -3.512 1.645 16.841 1.00 88.62 177 ALA A N 1
ATOM 1407 C CA . ALA A 1 177 ? -4.575 2.200 17.678 1.00 88.62 177 ALA A CA 1
ATOM 1408 C C . ALA A 1 177 ? -5.906 1.472 17.466 1.00 88.62 177 ALA A C 1
ATOM 1410 O O . ALA A 1 177 ? -6.613 1.169 18.429 1.00 88.62 177 ALA A O 1
ATOM 1411 N N . ILE A 1 178 ? -6.241 1.186 16.207 1.00 90.06 178 ILE A N 1
ATOM 1412 C CA . ILE A 1 178 ? -7.466 0.481 15.830 1.00 90.06 178 ILE A CA 1
ATOM 1413 C C . ILE A 1 178 ? -7.416 -0.969 16.328 1.00 90.06 178 ILE A C 1
ATOM 1415 O O . ILE A 1 178 ? -8.373 -1.432 16.953 1.00 90.06 178 ILE A O 1
ATOM 1419 N N . VAL A 1 179 ? -6.301 -1.674 16.107 1.00 88.69 179 VAL A N 1
ATOM 1420 C CA . VAL A 1 179 ? -6.095 -3.057 16.573 1.00 88.69 179 VAL A CA 1
ATOM 1421 C C . VAL A 1 179 ? -6.242 -3.125 18.091 1.00 88.69 179 VAL A C 1
ATOM 1423 O O . VAL A 1 179 ? -7.041 -3.915 18.596 1.00 88.69 179 VAL A O 1
ATOM 1426 N N . LYS A 1 180 ? -5.561 -2.236 18.823 1.00 85.94 180 LYS A N 1
ATOM 1427 C CA . LYS A 1 180 ? -5.636 -2.178 20.288 1.00 85.94 180 LYS A CA 1
ATOM 1428 C C . LYS A 1 180 ? -7.055 -1.896 20.789 1.00 85.94 180 LYS A C 1
ATOM 1430 O O . LYS A 1 180 ? -7.530 -2.573 21.695 1.00 85.94 180 LYS A O 1
ATOM 1435 N N . ALA A 1 181 ? -7.773 -0.964 20.164 1.00 84.19 181 ALA A N 1
ATOM 1436 C CA . ALA A 1 181 ? -9.163 -0.667 20.518 1.00 84.19 181 ALA A CA 1
ATOM 1437 C C . ALA A 1 181 ? -10.141 -1.820 20.215 1.00 84.19 181 ALA A C 1
ATOM 1439 O O . ALA A 1 181 ? -11.242 -1.852 20.766 1.00 84.19 181 ALA A O 1
ATOM 1440 N N . SER A 1 182 ? -9.747 -2.761 19.354 1.00 83.81 182 SER A N 1
ATOM 1441 C CA . SER A 1 182 ? -10.563 -3.911 18.954 1.00 83.81 182 SER A CA 1
ATOM 1442 C C . SER A 1 182 ? -10.408 -5.119 19.886 1.00 83.81 182 SER A C 1
ATOM 1444 O O . SER A 1 182 ? -11.240 -6.021 19.833 1.00 83.81 182 SER A O 1
ATOM 1446 N N . VAL A 1 183 ? -9.396 -5.139 20.769 1.00 77.56 183 VAL A N 1
ATOM 1447 C CA . VAL A 1 183 ? -9.065 -6.275 21.663 1.00 77.56 183 VAL A CA 1
ATOM 1448 C C . VAL A 1 183 ? -10.276 -6.768 22.457 1.00 77.56 183 VAL A C 1
ATOM 1450 O O . VAL A 1 183 ? -10.480 -7.973 22.599 1.00 77.56 183 VAL A O 1
ATOM 1453 N N . ASN A 1 184 ? -11.097 -5.844 22.955 1.00 73.62 184 ASN A N 1
ATOM 1454 C CA . ASN A 1 184 ? -12.219 -6.168 23.834 1.00 73.62 184 ASN A CA 1
ATOM 1455 C C . ASN A 1 184 ? -13.508 -6.540 23.078 1.00 73.62 184 ASN A C 1
ATOM 1457 O O . ASN A 1 184 ? -14.490 -6.914 23.713 1.00 73.62 184 ASN A O 1
ATOM 1461 N N . HIS A 1 185 ? -13.522 -6.457 21.742 1.00 79.06 185 HIS A N 1
ATOM 1462 C CA . HIS A 1 185 ? -14.724 -6.647 20.927 1.00 79.06 185 HIS A CA 1
ATOM 1463 C C . HIS A 1 185 ? -14.466 -7.631 19.780 1.00 79.06 185 HIS A C 1
ATOM 1465 O O . HIS A 1 185 ? -14.061 -7.251 18.683 1.00 79.06 185 HIS A O 1
ATOM 1471 N N . GLU A 1 186 ? -14.752 -8.911 20.021 1.00 77.56 186 GLU A N 1
ATOM 1472 C CA . GLU A 1 186 ? -14.427 -10.019 19.108 1.00 77.56 186 GLU A CA 1
ATOM 1473 C C . GLU A 1 186 ? -15.020 -9.850 17.696 1.00 77.56 186 GLU A C 1
ATOM 1475 O O . GLU A 1 186 ? -14.338 -10.104 16.705 1.00 77.56 186 GLU A O 1
ATOM 1480 N N . HIS A 1 187 ? -16.251 -9.341 17.581 1.00 78.12 187 HIS A N 1
ATOM 1481 C CA . HIS A 1 187 ? -16.886 -9.064 16.285 1.00 78.12 187 HIS A CA 1
ATOM 1482 C C . HIS A 1 187 ? -16.206 -7.936 15.503 1.00 78.12 187 HIS A C 1
ATOM 1484 O O . HIS A 1 187 ? -16.082 -8.010 14.279 1.00 78.12 187 HIS A O 1
ATOM 1490 N N . VAL A 1 188 ? -15.763 -6.892 16.207 1.00 83.31 188 VAL A N 1
ATOM 1491 C CA . VAL A 1 188 ? -15.025 -5.775 15.606 1.00 83.31 188 VAL A CA 1
ATOM 1492 C C . VAL A 1 188 ? -13.674 -6.273 15.118 1.00 83.31 188 VAL A C 1
ATOM 1494 O O . VAL A 1 188 ? -13.296 -6.002 13.982 1.00 83.31 188 VAL A O 1
ATOM 1497 N N . ALA A 1 189 ? -12.985 -7.050 15.954 1.00 84.88 189 ALA A N 1
ATOM 1498 C CA . ALA A 1 189 ? -11.684 -7.606 15.637 1.00 84.88 189 ALA A CA 1
ATOM 1499 C C . ALA A 1 189 ? -11.737 -8.590 14.457 1.00 84.88 189 ALA A C 1
ATOM 1501 O O . ALA A 1 189 ? -10.847 -8.562 13.614 1.00 84.88 189 ALA A O 1
ATOM 1502 N N . GLU A 1 190 ? -12.785 -9.417 14.352 1.00 85.69 190 GLU A N 1
ATOM 1503 C CA . GLU A 1 190 ? -12.986 -10.309 13.205 1.00 85.69 190 GLU A CA 1
ATOM 1504 C C . GLU A 1 190 ? -13.159 -9.529 11.898 1.00 85.69 190 GLU A C 1
ATOM 1506 O O . GLU A 1 190 ? -12.432 -9.786 10.940 1.00 85.69 190 GLU A O 1
ATOM 1511 N N . GLY A 1 191 ? -14.091 -8.569 11.862 1.00 87.50 191 GLY A N 1
ATOM 1512 C CA . GLY A 1 191 ? -14.346 -7.777 10.656 1.00 87.50 191 GLY A CA 1
ATOM 1513 C C . GLY A 1 191 ? -13.141 -6.927 10.253 1.00 87.50 191 GLY A C 1
ATOM 1514 O O . GLY A 1 191 ? -12.818 -6.838 9.074 1.00 87.50 191 GLY A O 1
ATOM 1515 N N . LEU A 1 192 ? -12.437 -6.356 11.234 1.00 90.25 192 LEU A N 1
ATOM 1516 C CA . LEU A 1 192 ? -11.199 -5.620 11.001 1.00 90.25 192 LEU A CA 1
ATOM 1517 C C . LEU A 1 192 ? -10.116 -6.523 10.404 1.00 90.25 192 LEU A C 1
ATOM 1519 O O . LEU A 1 192 ? -9.518 -6.161 9.395 1.00 90.25 192 LEU A O 1
ATOM 1523 N N . ALA A 1 193 ? -9.856 -7.682 11.015 1.00 89.94 193 ALA A N 1
ATOM 1524 C CA . ALA A 1 193 ? -8.811 -8.591 10.558 1.00 89.94 193 ALA A CA 1
ATOM 1525 C C . ALA A 1 193 ? -9.094 -9.122 9.144 1.00 89.94 193 ALA A C 1
ATOM 1527 O O . ALA A 1 193 ? -8.161 -9.277 8.359 1.00 89.94 193 ALA A O 1
ATOM 1528 N N . ASP A 1 194 ? -10.364 -9.359 8.803 1.00 90.62 194 ASP A N 1
ATOM 1529 C CA . ASP A 1 194 ? -10.780 -9.779 7.462 1.00 90.62 194 ASP A CA 1
ATOM 1530 C C . ASP A 1 194 ? -10.524 -8.684 6.409 1.00 90.62 194 ASP A C 1
ATOM 1532 O O . ASP A 1 194 ? -9.818 -8.923 5.425 1.00 90.62 194 ASP A O 1
ATOM 1536 N N . SER A 1 195 ? -10.992 -7.453 6.657 1.00 92.75 195 SER A N 1
ATOM 1537 C CA . SER A 1 195 ? -10.734 -6.302 5.779 1.00 92.75 195 SER A CA 1
ATOM 1538 C C . SER A 1 195 ? -9.238 -6.013 5.619 1.00 92.75 195 SER A C 1
ATOM 1540 O O . SER A 1 195 ? -8.775 -5.770 4.504 1.00 92.75 195 SER A O 1
ATOM 1542 N N . LEU A 1 196 ? -8.464 -6.078 6.708 1.00 92.94 196 LEU A N 1
ATOM 1543 C CA . LEU A 1 196 ? -7.014 -5.884 6.669 1.00 92.94 196 LEU A CA 1
ATOM 1544 C C . LEU A 1 196 ? -6.309 -6.983 5.872 1.00 92.94 196 LEU A C 1
ATOM 1546 O O . LEU A 1 196 ? -5.421 -6.663 5.091 1.00 92.94 196 LEU A O 1
ATOM 1550 N N . CYS A 1 197 ? -6.710 -8.252 6.009 1.00 92.88 197 CYS A N 1
ATOM 1551 C CA . CYS A 1 197 ? -6.150 -9.333 5.192 1.00 92.88 197 CYS A CA 1
ATOM 1552 C C . CYS A 1 197 ? -6.369 -9.078 3.700 1.00 92.88 197 CYS A C 1
ATOM 1554 O O . CYS A 1 197 ? -5.436 -9.227 2.920 1.00 92.88 197 CYS A O 1
ATOM 1556 N N . ARG A 1 198 ? -7.575 -8.658 3.302 1.00 94.31 198 ARG A N 1
ATOM 1557 C CA . ARG A 1 198 ? -7.897 -8.366 1.897 1.00 94.31 198 ARG A CA 1
ATOM 1558 C C . ARG A 1 198 ? -7.065 -7.223 1.325 1.00 94.31 198 ARG A C 1
ATOM 1560 O O . ARG A 1 198 ? -6.497 -7.361 0.241 1.00 94.31 198 ARG A O 1
ATOM 1567 N N . ILE A 1 199 ? -6.958 -6.123 2.073 1.00 94.69 199 ILE A N 1
ATOM 1568 C CA . ILE A 1 199 ? -6.106 -4.982 1.716 1.00 94.69 199 ILE A CA 1
ATOM 1569 C C . ILE A 1 199 ? -4.649 -5.435 1.580 1.00 94.69 199 ILE A C 1
ATOM 1571 O O . ILE A 1 199 ? -4.002 -5.132 0.578 1.00 94.69 199 ILE A O 1
ATOM 1575 N N . ASN A 1 200 ? -4.149 -6.194 2.554 1.00 93.19 200 ASN A N 1
ATOM 1576 C CA . ASN A 1 200 ? -2.752 -6.598 2.587 1.00 93.19 200 ASN A CA 1
ATOM 1577 C C . ASN A 1 200 ? -2.416 -7.596 1.473 1.00 93.19 200 ASN A C 1
ATOM 1579 O O . ASN A 1 200 ? -1.417 -7.451 0.780 1.00 93.19 200 ASN A O 1
ATOM 1583 N N . ASP A 1 201 ? -3.305 -8.557 1.206 1.00 92.94 201 ASP A N 1
ATOM 1584 C CA . ASP A 1 201 ? -3.173 -9.456 0.061 1.00 92.94 201 ASP A CA 1
ATOM 1585 C C . ASP A 1 201 ? -3.143 -8.673 -1.266 1.00 92.94 201 ASP A C 1
ATOM 1587 O O . ASP A 1 201 ? -2.435 -9.055 -2.196 1.00 92.94 201 ASP A O 1
ATOM 1591 N N . ALA A 1 202 ? -3.927 -7.595 -1.391 1.00 93.44 202 ALA A N 1
ATOM 1592 C CA . ALA A 1 202 ? -3.924 -6.751 -2.584 1.00 93.44 202 ALA A CA 1
ATOM 1593 C C . ALA A 1 202 ? -2.606 -5.992 -2.754 1.00 93.44 202 ALA A C 1
ATOM 1595 O O . ALA A 1 202 ? -2.097 -5.926 -3.872 1.00 93.44 202 ALA A O 1
ATOM 1596 N N . VAL A 1 203 ? -2.045 -5.479 -1.660 1.00 92.94 203 VAL A N 1
ATOM 1597 C CA . VAL A 1 203 ? -0.755 -4.779 -1.639 1.00 92.94 203 VAL A CA 1
ATOM 1598 C C . VAL A 1 203 ? 0.413 -5.732 -1.906 1.00 92.94 203 VAL A C 1
ATOM 1600 O O . VAL A 1 203 ? 1.201 -5.484 -2.817 1.00 92.94 203 VAL A O 1
ATOM 1603 N N . ALA A 1 204 ? 0.482 -6.865 -1.209 1.00 91.69 204 ALA A N 1
ATOM 1604 C CA . ALA A 1 204 ? 1.536 -7.861 -1.393 1.00 91.69 204 ALA A CA 1
ATOM 1605 C C . ALA A 1 204 ? 1.572 -8.421 -2.827 1.00 91.69 204 ALA A C 1
ATOM 1607 O O . ALA A 1 204 ? 2.642 -8.678 -3.372 1.00 91.69 204 ALA A O 1
ATOM 1608 N N . ARG A 1 205 ? 0.410 -8.558 -3.485 1.00 90.44 205 ARG A N 1
ATOM 1609 C CA . ARG A 1 205 ? 0.335 -9.000 -4.890 1.00 90.44 205 ARG A CA 1
ATOM 1610 C C . ARG A 1 205 ? 1.023 -8.055 -5.873 1.00 90.44 205 ARG A C 1
ATOM 1612 O O . ARG A 1 205 ? 1.480 -8.528 -6.906 1.00 90.44 205 ARG A O 1
ATOM 1619 N N . VAL A 1 206 ? 1.046 -6.751 -5.598 1.00 89.44 206 VAL A N 1
ATOM 1620 C CA . VAL A 1 206 ? 1.580 -5.744 -6.533 1.00 89.44 206 VAL A CA 1
ATOM 1621 C C . VAL A 1 206 ? 3.001 -5.306 -6.200 1.00 89.44 206 VAL A C 1
ATOM 1623 O O . VAL A 1 206 ? 3.617 -4.613 -7.003 1.00 89.44 206 VAL A O 1
ATOM 1626 N N . GLN A 1 207 ? 3.530 -5.697 -5.039 1.00 88.19 207 GLN A N 1
ATOM 1627 C CA . GLN A 1 207 ? 4.867 -5.304 -4.599 1.00 88.19 207 GLN A CA 1
ATOM 1628 C C . GLN A 1 207 ? 5.977 -5.676 -5.598 1.00 88.19 207 GLN A C 1
ATOM 1630 O O . GLN A 1 207 ? 6.698 -4.765 -6.007 1.00 88.19 207 GLN A O 1
ATOM 1635 N N . PRO A 1 208 ? 6.103 -6.935 -6.068 1.00 86.25 208 PRO A N 1
ATOM 1636 C CA . PRO A 1 208 ? 7.204 -7.303 -6.965 1.00 86.25 208 PRO A CA 1
ATOM 1637 C C . PRO A 1 208 ? 7.162 -6.531 -8.291 1.00 86.25 208 PRO A C 1
ATOM 1639 O O . PRO A 1 208 ? 8.187 -6.144 -8.844 1.00 86.25 208 PRO A O 1
ATOM 1642 N N . ASP A 1 209 ? 5.952 -6.267 -8.784 1.00 81.81 209 ASP A N 1
ATOM 1643 C CA . ASP A 1 209 ? 5.715 -5.506 -10.009 1.00 81.81 209 ASP A CA 1
ATOM 1644 C C . ASP A 1 209 ? 6.154 -4.040 -9.865 1.00 81.81 209 ASP A C 1
ATOM 1646 O O . ASP A 1 209 ? 6.663 -3.440 -10.813 1.00 81.81 209 ASP A O 1
ATOM 1650 N N . LEU A 1 210 ? 5.968 -3.453 -8.680 1.00 81.50 210 LEU A N 1
ATOM 1651 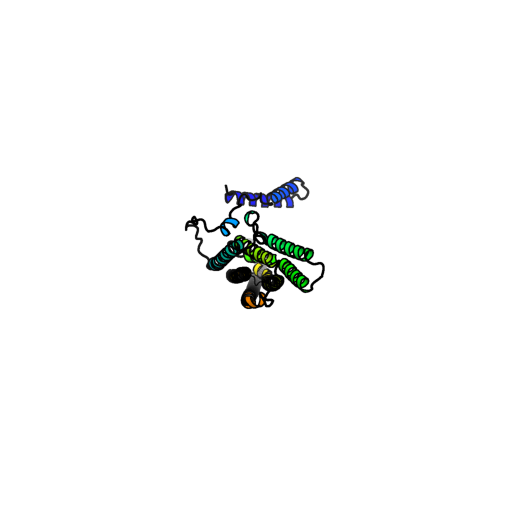C CA . LEU A 1 210 ? 6.346 -2.073 -8.386 1.00 81.50 210 LEU A CA 1
ATOM 1652 C C . LEU A 1 210 ? 7.850 -1.899 -8.169 1.00 81.50 210 LEU A C 1
ATOM 1654 O O . LEU A 1 210 ? 8.381 -0.861 -8.555 1.00 81.50 210 LEU A O 1
ATOM 1658 N N . GLU A 1 211 ? 8.535 -2.898 -7.611 1.00 80.19 211 GLU A N 1
ATOM 1659 C CA . GLU A 1 211 ? 10.002 -2.900 -7.500 1.00 80.19 211 GLU A CA 1
ATOM 1660 C C . GLU A 1 211 ? 10.673 -2.889 -8.881 1.00 80.19 211 GLU A C 1
ATOM 1662 O O . GLU A 1 211 ? 11.704 -2.244 -9.073 1.00 80.19 211 GLU A O 1
ATOM 1667 N N . LEU A 1 212 ? 10.057 -3.552 -9.863 1.00 80.06 212 LEU A N 1
ATOM 1668 C CA . LEU A 1 212 ? 10.560 -3.632 -11.235 1.00 80.06 212 LEU A CA 1
ATOM 1669 C C . LEU A 1 212 ? 10.118 -2.445 -12.107 1.00 80.06 212 LEU A C 1
ATOM 1671 O O . LEU A 1 212 ? 10.887 -1.989 -12.950 1.00 80.06 212 LEU A O 1
ATOM 1675 N N . PHE A 1 213 ? 8.896 -1.929 -11.915 1.00 77.75 213 PHE A N 1
ATOM 1676 C CA . PHE A 1 213 ? 8.269 -0.943 -12.808 1.00 77.75 213 PHE A CA 1
ATOM 1677 C C . PHE A 1 213 ? 7.719 0.294 -12.064 1.00 77.75 213 PHE A C 1
ATOM 1679 O O . PHE A 1 213 ? 6.547 0.674 -12.193 1.00 77.75 213 PHE A O 1
ATOM 1686 N N . ALA A 1 214 ? 8.582 0.980 -11.309 1.00 75.12 214 ALA A N 1
ATOM 1687 C CA . ALA A 1 214 ? 8.266 2.209 -10.566 1.00 75.12 214 ALA A CA 1
ATOM 1688 C C . ALA A 1 214 ? 8.223 3.486 -11.443 1.00 75.12 214 ALA A C 1
ATOM 1690 O O . ALA A 1 214 ? 8.957 4.448 -11.213 1.00 75.12 214 ALA A O 1
ATOM 1691 N N . THR A 1 215 ? 7.356 3.508 -12.455 1.00 82.56 215 THR A N 1
ATOM 1692 C CA . THR A 1 215 ? 7.048 4.709 -13.257 1.00 82.56 215 THR A CA 1
ATOM 1693 C C . THR A 1 215 ? 6.287 5.781 -12.459 1.00 82.56 215 THR A C 1
ATOM 1695 O O . THR A 1 215 ? 5.639 5.490 -11.455 1.00 82.56 215 THR A O 1
ATOM 1698 N N . ASP A 1 216 ? 6.270 7.028 -12.937 1.00 82.69 216 ASP A N 1
ATOM 1699 C CA . ASP A 1 216 ? 5.476 8.094 -12.300 1.00 82.69 216 ASP A CA 1
ATOM 1700 C C . ASP A 1 216 ? 3.971 7.783 -12.269 1.00 82.69 216 ASP A C 1
ATOM 1702 O O . ASP A 1 216 ? 3.272 8.157 -11.328 1.00 82.69 216 ASP A O 1
ATOM 1706 N N . GLU A 1 217 ? 3.455 7.068 -13.272 1.00 82.69 217 GLU A N 1
ATOM 1707 C CA . GLU A 1 217 ? 2.048 6.662 -13.312 1.00 82.69 217 GLU A CA 1
ATOM 1708 C C . GLU A 1 217 ? 1.732 5.584 -12.266 1.00 82.69 217 GLU A C 1
ATOM 1710 O O . GLU A 1 217 ? 0.715 5.677 -11.575 1.00 82.69 217 GLU A O 1
ATOM 1715 N N . THR A 1 218 ? 2.622 4.603 -12.077 1.00 83.62 218 THR A N 1
ATOM 1716 C CA . THR A 1 218 ? 2.460 3.598 -11.017 1.00 83.62 218 THR A CA 1
ATOM 1717 C C . THR A 1 218 ? 2.590 4.227 -9.632 1.00 83.62 218 THR A C 1
ATOM 1719 O O . THR A 1 218 ? 1.771 3.926 -8.766 1.00 83.62 218 THR A O 1
ATOM 1722 N N . ARG A 1 219 ? 3.497 5.193 -9.433 1.00 85.44 219 ARG A N 1
ATOM 1723 C CA . ARG A 1 219 ? 3.576 5.976 -8.185 1.00 85.44 219 ARG A CA 1
ATOM 1724 C C . ARG A 1 219 ? 2.284 6.749 -7.894 1.00 85.44 219 ARG A C 1
ATOM 1726 O O . ARG A 1 219 ? 1.842 6.771 -6.747 1.00 85.44 219 ARG A O 1
ATOM 1733 N N . ARG A 1 220 ? 1.635 7.342 -8.908 1.00 86.81 220 ARG A N 1
ATOM 1734 C CA . ARG A 1 220 ? 0.329 8.023 -8.740 1.00 86.81 220 ARG A CA 1
ATOM 1735 C C . ARG A 1 220 ? -0.752 7.063 -8.263 1.00 86.81 220 ARG A C 1
ATOM 1737 O O . ARG A 1 220 ? -1.502 7.401 -7.354 1.00 86.81 220 ARG A O 1
ATOM 1744 N N . LEU A 1 221 ? -0.804 5.862 -8.834 1.00 88.81 221 LEU A N 1
ATOM 1745 C CA . LEU A 1 221 ? -1.748 4.838 -8.391 1.00 88.81 221 LEU A CA 1
ATOM 1746 C C . LEU A 1 221 ? -1.443 4.323 -6.982 1.00 88.81 221 LEU A C 1
ATOM 1748 O O . LEU A 1 221 ? -2.379 4.033 -6.246 1.00 88.81 221 LEU A O 1
ATOM 1752 N N . VAL A 1 222 ? -0.169 4.227 -6.588 1.00 89.81 222 VAL A N 1
ATOM 1753 C CA . VAL A 1 222 ? 0.210 3.890 -5.205 1.00 89.81 222 VAL A CA 1
ATOM 1754 C C . VAL A 1 222 ? -0.265 4.980 -4.238 1.00 89.81 222 VAL A C 1
ATOM 1756 O O . VAL A 1 222 ? -0.852 4.657 -3.207 1.00 89.81 222 VAL A O 1
ATOM 1759 N N . ALA A 1 223 ? -0.100 6.261 -4.583 1.00 90.25 223 ALA A N 1
ATOM 1760 C CA . ALA A 1 223 ? -0.619 7.367 -3.776 1.00 90.25 223 ALA A CA 1
ATOM 1761 C C . ALA A 1 223 ? -2.156 7.326 -3.650 1.00 90.25 223 ALA A C 1
ATOM 1763 O O . ALA A 1 223 ? -2.689 7.487 -2.553 1.00 90.25 223 ALA A O 1
ATOM 1764 N N . GLU A 1 224 ? -2.873 7.053 -4.745 1.00 91.62 224 GLU A N 1
ATOM 1765 C CA . GLU A 1 224 ? -4.337 6.896 -4.751 1.00 91.62 224 GLU A CA 1
ATOM 1766 C C . GLU A 1 224 ? -4.791 5.672 -3.932 1.00 91.62 224 GLU A C 1
ATOM 1768 O O . GLU A 1 224 ? -5.750 5.747 -3.161 1.00 91.62 224 GLU A O 1
ATOM 1773 N N . LEU A 1 225 ? -4.070 4.552 -4.035 1.00 93.00 225 LEU A N 1
ATOM 1774 C CA . LEU A 1 225 ? -4.306 3.352 -3.233 1.00 93.00 225 LEU A CA 1
ATOM 1775 C C . LEU A 1 225 ? -4.199 3.678 -1.742 1.00 93.00 225 LEU A C 1
ATOM 1777 O O . LEU A 1 225 ? -5.109 3.352 -0.978 1.00 93.00 225 LEU A O 1
ATOM 1781 N N . TYR A 1 226 ? -3.134 4.366 -1.327 1.00 93.06 226 TYR A N 1
ATOM 1782 C CA . TYR A 1 226 ? -2.940 4.713 0.078 1.00 93.06 226 TYR A CA 1
ATOM 1783 C C . TYR A 1 226 ? -3.870 5.806 0.588 1.00 93.06 226 TYR A C 1
ATOM 1785 O O . TYR A 1 226 ? -4.272 5.747 1.748 1.00 93.06 226 TYR A O 1
ATOM 1793 N N . ALA A 1 227 ? -4.312 6.729 -0.266 1.00 92.69 227 ALA A N 1
ATOM 1794 C CA . ALA A 1 227 ? -5.414 7.628 0.059 1.00 92.69 227 ALA A CA 1
ATOM 1795 C C . ALA A 1 227 ? -6.672 6.834 0.466 1.00 92.69 227 ALA A C 1
ATOM 1797 O O . ALA A 1 227 ? -7.279 7.110 1.501 1.00 92.69 227 ALA A O 1
ATOM 1798 N N . HIS A 1 228 ? -7.021 5.779 -0.278 1.00 93.94 228 HIS A N 1
ATOM 1799 C CA . HIS A 1 228 ? -8.146 4.905 0.072 1.00 93.94 228 HIS A CA 1
ATOM 1800 C C . HIS A 1 228 ? -7.901 4.042 1.316 1.00 93.94 228 HIS A C 1
ATOM 1802 O O . HIS A 1 228 ? -8.821 3.858 2.115 1.00 93.94 228 HIS A O 1
ATOM 1808 N N . VAL A 1 229 ? -6.674 3.563 1.530 1.00 95.12 229 VAL A N 1
ATOM 1809 C CA . VAL A 1 229 ? -6.303 2.864 2.772 1.00 95.12 229 VAL A CA 1
ATOM 1810 C C . VAL A 1 229 ? -6.438 3.797 3.982 1.00 95.12 229 VAL A C 1
ATOM 1812 O O . VAL A 1 229 ? -7.007 3.407 5.000 1.00 95.12 229 VAL A O 1
ATOM 1815 N N . PHE A 1 230 ? -5.998 5.052 3.881 1.00 94.19 230 PHE A N 1
ATOM 1816 C CA . PHE A 1 230 ? -6.141 6.037 4.957 1.00 94.19 230 PHE A CA 1
ATOM 1817 C C . PHE A 1 230 ? -7.598 6.413 5.219 1.00 94.19 230 PHE A C 1
ATOM 1819 O O . PHE A 1 230 ? -8.003 6.511 6.380 1.00 94.19 230 PHE A O 1
ATOM 1826 N N . LEU A 1 231 ? -8.410 6.541 4.167 1.00 93.62 231 LEU A N 1
ATOM 1827 C CA . LEU A 1 231 ? -9.857 6.717 4.294 1.00 93.62 231 LEU A CA 1
ATOM 1828 C C . LEU A 1 231 ? -10.512 5.548 5.038 1.00 93.62 231 LEU A C 1
ATOM 1830 O O . LEU A 1 231 ? -11.325 5.785 5.934 1.00 93.62 231 LEU A O 1
ATOM 1834 N N . PHE A 1 232 ? -10.130 4.309 4.716 1.00 94.62 232 PHE A N 1
ATOM 1835 C CA . PHE A 1 232 ? -10.587 3.113 5.423 1.00 94.62 232 PHE A CA 1
ATOM 1836 C C . PHE A 1 232 ? -10.221 3.171 6.913 1.00 94.62 232 PHE A C 1
ATOM 1838 O O . PHE A 1 232 ? -11.113 3.097 7.761 1.00 94.62 232 PHE A O 1
ATOM 1845 N N . LEU A 1 233 ? -8.944 3.388 7.251 1.00 94.56 233 LEU A N 1
ATOM 1846 C CA . LEU A 1 233 ? -8.490 3.454 8.647 1.00 94.56 233 LEU A CA 1
ATOM 1847 C C . LEU A 1 233 ? -9.204 4.567 9.426 1.00 94.56 233 LEU A C 1
ATOM 1849 O O . LEU A 1 233 ? -9.706 4.342 10.529 1.00 94.56 233 LEU A O 1
ATOM 1853 N N . GLY A 1 234 ? -9.316 5.756 8.833 1.00 93.12 234 GLY A N 1
ATOM 1854 C CA . GLY A 1 234 ? -10.019 6.882 9.437 1.00 93.12 234 GLY A CA 1
ATOM 1855 C C . GLY A 1 234 ? -11.511 6.599 9.631 1.00 93.12 234 GLY A C 1
ATOM 1856 O O . GLY A 1 234 ? -12.079 6.943 10.666 1.00 93.12 234 GLY A O 1
ATOM 1857 N N . GLY A 1 235 ? -12.151 5.940 8.663 1.00 91.88 235 GLY A N 1
ATOM 1858 C CA . GLY A 1 235 ? -13.542 5.506 8.765 1.00 91.88 235 GLY A CA 1
ATOM 1859 C C . GLY A 1 235 ? -13.759 4.496 9.892 1.00 91.88 235 GLY A C 1
ATOM 1860 O O . GLY A 1 235 ? -14.725 4.620 10.650 1.00 91.88 235 GLY A O 1
ATOM 1861 N N . VAL A 1 236 ? -12.845 3.535 10.052 1.00 91.06 236 VAL A N 1
ATOM 1862 C CA . VAL A 1 236 ? -12.882 2.567 11.154 1.00 91.06 236 VAL A CA 1
ATOM 1863 C C . VAL A 1 236 ? -12.729 3.270 12.505 1.00 91.06 236 VAL A C 1
ATOM 1865 O O . VAL A 1 236 ? -13.503 2.985 13.420 1.00 91.06 236 VAL A O 1
ATOM 1868 N N . MET A 1 237 ? -11.807 4.229 12.639 1.00 90.56 237 MET A N 1
ATOM 1869 C CA . MET A 1 237 ? -11.662 5.024 13.868 1.00 90.56 237 MET A CA 1
ATOM 1870 C C . MET A 1 237 ? -12.939 5.788 14.224 1.00 90.56 237 MET A C 1
ATOM 1872 O O . MET A 1 237 ? -13.390 5.726 15.371 1.00 90.56 237 MET A O 1
ATOM 1876 N N . ASP A 1 238 ? -13.544 6.480 13.254 1.00 89.94 238 ASP A N 1
ATOM 1877 C CA . ASP A 1 238 ? -14.796 7.216 13.460 1.00 89.94 238 ASP A CA 1
ATOM 1878 C C . ASP A 1 238 ? -15.916 6.276 13.910 1.00 89.94 238 ASP A C 1
ATOM 1880 O O . ASP A 1 238 ? -16.652 6.579 14.854 1.00 89.94 238 ASP A O 1
ATOM 1884 N N . TRP A 1 239 ? -16.013 5.108 13.270 1.00 87.88 239 TRP A N 1
ATOM 1885 C CA . TRP A 1 239 ? -17.011 4.099 13.589 1.00 87.88 239 TRP A CA 1
ATOM 1886 C C . TRP A 1 239 ? -16.821 3.530 14.999 1.00 87.88 239 TRP A C 1
ATOM 1888 O O . TRP A 1 239 ? -17.768 3.547 15.787 1.00 87.88 239 TRP A O 1
ATOM 1898 N N . ILE A 1 240 ? -15.607 3.097 15.362 1.00 85.69 240 ILE A N 1
ATOM 1899 C CA . ILE A 1 240 ? -15.307 2.611 16.719 1.00 85.69 240 ILE A CA 1
ATOM 1900 C C . ILE A 1 240 ? -15.604 3.717 17.742 1.00 85.69 240 ILE A C 1
ATOM 1902 O O . ILE A 1 240 ? -16.255 3.463 18.758 1.00 85.69 240 ILE A O 1
ATOM 1906 N N . GLY A 1 241 ? -15.190 4.958 17.468 1.00 85.06 241 GLY A N 1
ATOM 1907 C CA . GLY A 1 241 ? -15.415 6.104 18.349 1.00 85.06 241 GLY A CA 1
ATOM 1908 C C . GLY A 1 241 ? -16.898 6.427 18.564 1.00 85.06 241 GLY A C 1
ATOM 1909 O O . GLY A 1 241 ? -17.336 6.607 19.702 1.00 85.06 241 GLY A O 1
ATOM 1910 N N . GLU A 1 242 ? -17.699 6.470 17.495 1.00 83.50 242 GLU A N 1
ATOM 1911 C CA . GLU A 1 242 ? -19.151 6.681 17.569 1.00 83.50 242 GLU A CA 1
ATOM 1912 C C . GLU A 1 242 ? -19.840 5.568 18.364 1.00 83.50 242 GLU A C 1
ATOM 1914 O O . GLU A 1 242 ? -20.671 5.836 19.238 1.00 83.50 242 GLU A O 1
ATOM 1919 N N . ARG A 1 243 ? -19.471 4.314 18.098 1.00 79.00 243 ARG A N 1
ATOM 1920 C CA . ARG A 1 243 ? -20.077 3.145 18.743 1.00 79.00 243 ARG A CA 1
ATOM 1921 C C . ARG A 1 243 ? -19.698 3.029 20.212 1.00 79.00 243 ARG A C 1
ATOM 1923 O O . ARG A 1 243 ? -20.564 2.706 21.026 1.00 79.00 243 ARG A O 1
ATOM 1930 N N . ARG A 1 244 ? -18.459 3.378 20.570 1.00 77.94 244 ARG A N 1
ATOM 1931 C CA . ARG A 1 244 ? -18.012 3.475 21.964 1.00 77.94 244 ARG A CA 1
ATOM 1932 C C . ARG A 1 244 ? -18.823 4.516 22.734 1.00 77.94 244 ARG A 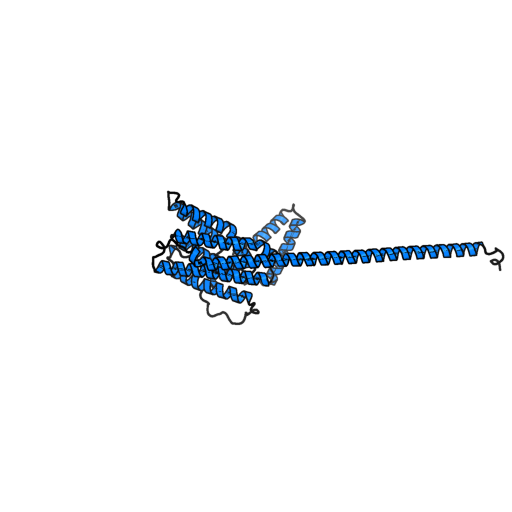C 1
ATOM 1934 O O . ARG A 1 244 ? -19.304 4.210 23.822 1.00 77.94 244 ARG A O 1
ATOM 1941 N N . ARG A 1 245 ? -19.059 5.703 22.155 1.00 78.25 245 ARG A N 1
ATOM 1942 C CA . ARG A 1 245 ? -19.914 6.741 22.771 1.00 78.25 245 ARG A CA 1
ATOM 1943 C C . ARG A 1 245 ? -21.339 6.251 23.023 1.00 78.25 245 ARG A C 1
ATOM 1945 O O . ARG A 1 245 ? -21.936 6.613 24.030 1.00 78.25 245 ARG A O 1
ATOM 1952 N N . ARG A 1 246 ? -21.868 5.402 22.137 1.00 77.00 246 ARG A N 1
ATOM 1953 C CA . ARG A 1 246 ? -23.202 4.799 22.280 1.00 77.00 246 ARG A CA 1
ATOM 1954 C C . ARG A 1 246 ? -23.228 3.538 23.156 1.00 77.00 246 ARG A C 1
ATOM 1956 O O . ARG A 1 246 ? -24.315 3.071 23.461 1.00 77.00 246 ARG A O 1
ATOM 1963 N N . ARG A 1 247 ? -22.073 2.999 23.578 1.00 71.94 247 ARG A N 1
ATOM 1964 C CA . ARG A 1 247 ? -21.932 1.710 24.295 1.00 71.94 247 ARG A CA 1
ATOM 1965 C C . ARG A 1 247 ? -22.572 0.519 23.554 1.00 71.94 247 ARG A C 1
ATOM 1967 O O . ARG A 1 247 ? -23.079 -0.400 24.182 1.00 71.94 247 ARG A O 1
ATOM 1974 N N . LEU A 1 248 ? -22.546 0.532 22.217 1.00 67.94 248 LEU A N 1
ATOM 1975 C CA . LEU A 1 248 ? -23.208 -0.470 21.359 1.00 67.94 248 LEU A CA 1
ATOM 1976 C C . LEU A 1 248 ? -22.225 -1.374 20.597 1.00 67.94 248 LEU A C 1
ATOM 1978 O O . LEU A 1 248 ? -22.536 -1.821 19.494 1.00 67.94 248 LEU A O 1
ATOM 1982 N N . LEU A 1 249 ? -21.027 -1.615 21.134 1.00 64.56 249 LEU A N 1
ATOM 1983 C CA . LEU A 1 249 ? -20.000 -2.392 20.427 1.00 64.56 249 LEU A CA 1
ATOM 1984 C C . LEU A 1 249 ? -20.336 -3.894 20.349 1.00 64.56 249 LEU A C 1
ATOM 1986 O O . LEU A 1 249 ? -20.005 -4.528 19.352 1.00 64.56 249 LEU A O 1
ATOM 1990 N N . ASP A 1 250 ? -21.079 -4.430 21.323 1.00 59.16 250 ASP A N 1
ATOM 1991 C CA . ASP A 1 250 ? -21.403 -5.866 21.397 1.00 59.16 250 ASP A CA 1
ATOM 1992 C C . ASP A 1 250 ? -22.715 -6.242 20.674 1.00 59.16 250 ASP A C 1
ATOM 1994 O O . ASP A 1 250 ? -22.989 -7.413 20.433 1.00 59.16 250 ASP A O 1
ATOM 1998 N N . SER A 1 251 ? -23.539 -5.252 20.306 1.00 52.88 251 SER A N 1
ATOM 1999 C CA . SER A 1 251 ? -24.916 -5.462 19.824 1.00 52.88 251 SER A CA 1
ATOM 2000 C C . SER A 1 251 ? -25.040 -5.735 18.319 1.00 52.88 251 SER A C 1
ATOM 2002 O O . SER A 1 251 ? -26.140 -6.043 17.863 1.00 52.88 251 SER A O 1
ATOM 2004 N N . PHE A 1 252 ? -23.978 -5.595 17.524 1.00 53.59 252 PHE A N 1
ATOM 2005 C CA . PHE A 1 252 ? -24.078 -5.722 16.067 1.00 53.59 252 PHE A CA 1
ATOM 2006 C C . PHE A 1 252 ? -22.963 -6.603 15.507 1.00 53.59 252 PHE A C 1
ATOM 2008 O O . PHE A 1 252 ? -21.854 -6.155 15.229 1.00 53.59 252 PHE A O 1
ATOM 2015 N N . SER A 1 253 ? -23.312 -7.878 15.332 1.00 52.38 253 SER A N 1
ATOM 2016 C CA . SER A 1 253 ? -22.492 -8.948 14.760 1.00 52.38 253 SER A CA 1
ATOM 2017 C C . SER A 1 253 ? -22.345 -8.884 13.230 1.00 52.38 253 SER A C 1
ATOM 2019 O O . SER A 1 253 ? -21.663 -9.737 12.664 1.00 52.38 253 SER A O 1
ATOM 2021 N N . SER A 1 254 ? -22.955 -7.894 12.562 1.00 51.00 254 SER A N 1
ATOM 2022 C CA . SER A 1 254 ? -22.975 -7.735 11.101 1.00 51.00 254 SER A CA 1
ATOM 2023 C C . SER A 1 254 ? -22.75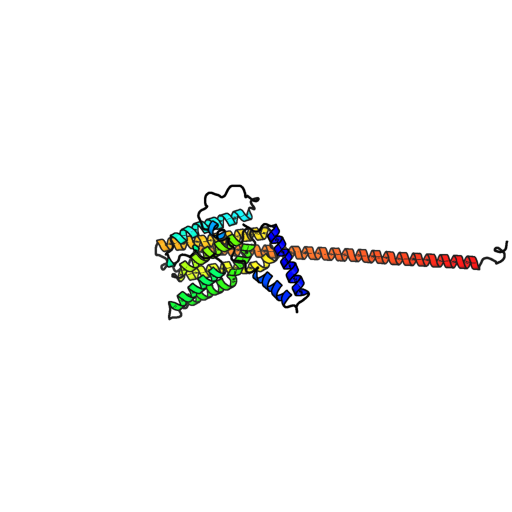5 -6.280 10.657 1.00 51.00 254 SER A C 1
ATOM 2025 O O . SER A 1 254 ? -23.500 -5.377 11.028 1.00 51.00 254 SER A O 1
ATOM 2027 N N . SER A 1 255 ? -21.742 -5.972 9.858 1.00 67.94 255 SER A N 1
ATOM 2028 C CA . SER A 1 255 ? -20.350 -6.384 10.005 1.00 67.94 255 SER A CA 1
ATOM 2029 C C . SER A 1 255 ? -19.492 -5.166 9.627 1.00 67.94 255 SER A C 1
ATOM 2031 O O . SER A 1 255 ? -19.837 -4.400 8.723 1.00 67.94 255 SER A O 1
ATOM 2033 N N . LEU A 1 256 ? -18.395 -4.926 10.354 1.00 78.38 256 LEU A N 1
ATOM 2034 C CA . LEU A 1 256 ? -17.422 -3.895 9.962 1.00 78.38 256 LEU A CA 1
ATOM 2035 C C . LEU A 1 256 ? -16.979 -4.127 8.508 1.00 78.38 256 LEU A C 1
ATOM 2037 O O . LEU A 1 256 ? -16.890 -3.171 7.743 1.00 78.38 256 LEU A O 1
ATOM 2041 N N . ALA A 1 257 ? -16.814 -5.399 8.135 1.00 78.75 257 ALA A N 1
ATOM 2042 C CA . ALA A 1 257 ? -16.518 -5.833 6.779 1.00 78.75 257 ALA A CA 1
ATOM 2043 C C . ALA A 1 257 ? -17.544 -5.312 5.756 1.00 78.75 257 ALA A C 1
ATOM 2045 O O . ALA A 1 257 ? -17.135 -4.635 4.826 1.00 78.75 257 ALA A O 1
ATOM 2046 N N . ASP A 1 258 ? -18.851 -5.508 5.958 1.00 83.19 258 ASP A N 1
ATOM 2047 C CA . ASP A 1 258 ? -19.909 -5.060 5.031 1.00 83.19 258 ASP A CA 1
ATOM 2048 C C . ASP A 1 258 ? -19.914 -3.538 4.875 1.00 83.19 258 ASP A C 1
ATOM 2050 O O . ASP A 1 258 ? -20.130 -3.010 3.787 1.00 83.19 258 ASP A O 1
ATOM 2054 N N . ARG A 1 259 ? -19.675 -2.809 5.974 1.00 86.06 259 ARG A N 1
ATOM 2055 C CA . ARG A 1 259 ? -19.683 -1.341 5.951 1.00 86.06 259 ARG A CA 1
ATOM 2056 C C . ARG A 1 259 ? -18.555 -0.774 5.099 1.00 86.06 259 ARG A C 1
ATOM 2058 O O . ARG A 1 259 ? -18.758 0.255 4.464 1.00 86.06 259 ARG A O 1
ATOM 2065 N N . PHE A 1 260 ? -17.384 -1.397 5.157 1.00 90.19 260 PHE A N 1
ATOM 2066 C CA . PHE A 1 260 ? -16.182 -0.926 4.478 1.00 90.19 260 PHE A CA 1
ATOM 2067 C C . PHE A 1 260 ? -15.822 -1.775 3.253 1.00 90.19 260 PHE A C 1
ATOM 2069 O O . PHE A 1 260 ? -14.754 -1.586 2.675 1.00 90.19 260 PHE A O 1
ATOM 2076 N N . ASP A 1 261 ? -16.699 -2.692 2.834 1.00 89.94 261 ASP A N 1
ATOM 2077 C CA . ASP A 1 261 ? -16.467 -3.584 1.696 1.00 89.94 261 ASP A CA 1
ATOM 2078 C C . ASP A 1 261 ? -16.253 -2.791 0.406 1.00 89.94 261 ASP A C 1
ATOM 2080 O O . ASP A 1 261 ? -15.349 -3.090 -0.367 1.00 89.94 261 ASP A O 1
ATOM 2084 N N . ALA A 1 262 ? -17.016 -1.711 0.217 1.00 91.69 262 ALA A N 1
ATOM 2085 C CA . ALA A 1 262 ? -16.863 -0.822 -0.928 1.00 91.69 262 ALA A CA 1
ATOM 2086 C C . ALA A 1 262 ? -15.489 -0.126 -0.945 1.00 91.69 262 ALA A C 1
ATOM 2088 O O . ALA A 1 262 ? -14.864 -0.014 -2.000 1.00 91.69 262 ALA A O 1
ATOM 2089 N N . GLU A 1 263 ? -15.000 0.345 0.204 1.00 91.69 263 GLU A N 1
ATOM 2090 C CA . GLU A 1 263 ? -13.663 0.927 0.340 1.00 91.69 263 GLU A CA 1
ATOM 2091 C C . GLU A 1 263 ? -12.562 -0.113 0.102 1.00 91.69 263 GLU A C 1
ATOM 2093 O O . GLU A 1 263 ? -11.624 0.163 -0.646 1.00 91.69 263 GLU A O 1
ATOM 2098 N N . VAL A 1 264 ? -12.693 -1.318 0.665 1.00 94.06 264 VAL A N 1
ATOM 2099 C CA . VAL A 1 264 ? -11.748 -2.426 0.442 1.00 94.06 264 VAL A CA 1
ATOM 2100 C C . VAL A 1 264 ? -11.727 -2.828 -1.036 1.00 94.06 264 VAL A C 1
ATOM 2102 O O . VAL A 1 264 ? -10.654 -2.954 -1.622 1.00 94.06 264 VAL A O 1
ATOM 2105 N N . ALA A 1 265 ? -12.891 -2.932 -1.679 1.00 94.81 265 ALA A N 1
ATOM 2106 C CA . ALA A 1 265 ? -13.008 -3.247 -3.099 1.00 94.81 265 ALA A CA 1
ATOM 2107 C C . ALA A 1 265 ? -12.362 -2.174 -3.992 1.00 94.81 265 ALA A C 1
ATOM 2109 O O . ALA A 1 265 ? -11.772 -2.499 -5.023 1.00 94.81 265 ALA A O 1
ATOM 2110 N N . LYS A 1 266 ? -12.414 -0.891 -3.600 1.00 94.81 266 LYS A N 1
ATOM 2111 C CA . LYS A 1 266 ? -11.681 0.181 -4.300 1.00 94.81 266 LYS A CA 1
ATOM 2112 C C . LYS A 1 266 ? -10.168 -0.007 -4.194 1.00 94.81 266 LYS A C 1
ATOM 2114 O O . LYS A 1 266 ? -9.483 0.126 -5.206 1.00 94.81 266 LYS A O 1
ATOM 2119 N N . VAL A 1 267 ? -9.652 -0.359 -3.014 1.00 94.88 267 VAL A N 1
ATOM 2120 C CA . VAL A 1 267 ? -8.222 -0.673 -2.823 1.00 94.88 267 VAL A CA 1
ATOM 2121 C C . VAL A 1 267 ? -7.812 -1.866 -3.693 1.00 94.88 267 VAL A C 1
ATOM 2123 O O . VAL A 1 267 ? -6.821 -1.787 -4.418 1.00 94.88 267 VAL A O 1
ATOM 2126 N N . GLU A 1 268 ? -8.608 -2.938 -3.702 1.00 95.75 268 GLU A N 1
ATOM 2127 C CA . GLU A 1 268 ? -8.384 -4.117 -4.552 1.00 95.75 268 GLU A CA 1
ATOM 2128 C C . GLU A 1 268 ? -8.391 -3.754 -6.049 1.00 95.75 268 GLU A C 1
ATOM 2130 O O . GLU A 1 268 ? -7.532 -4.211 -6.810 1.00 95.75 268 GLU A O 1
ATOM 2135 N N . ALA A 1 269 ? -9.315 -2.891 -6.482 1.00 95.69 269 ALA A N 1
ATOM 2136 C CA . ALA A 1 269 ? -9.403 -2.426 -7.864 1.00 95.69 269 ALA A CA 1
ATOM 2137 C C . ALA A 1 269 ? -8.197 -1.565 -8.280 1.00 95.69 269 ALA A C 1
ATOM 2139 O O . ALA A 1 269 ? -7.703 -1.709 -9.406 1.00 95.69 269 ALA A O 1
ATOM 2140 N N . LEU A 1 270 ? -7.706 -0.700 -7.385 1.00 93.94 270 LEU A N 1
ATOM 2141 C CA . LEU A 1 270 ? -6.510 0.116 -7.607 1.00 93.94 270 LEU A CA 1
ATOM 2142 C C . LEU A 1 270 ? -5.252 -0.749 -7.677 1.00 93.94 270 LEU A C 1
ATOM 2144 O O . LEU A 1 270 ? -4.488 -0.616 -8.632 1.00 93.94 270 LEU A O 1
ATOM 2148 N N . ALA A 1 271 ? -5.088 -1.706 -6.762 1.00 93.38 271 ALA A N 1
ATOM 2149 C CA . ALA A 1 271 ? -4.004 -2.684 -6.826 1.00 93.38 271 ALA A CA 1
ATOM 2150 C C . ALA A 1 271 ? -4.041 -3.472 -8.151 1.00 93.38 271 ALA A C 1
ATOM 2152 O O . ALA A 1 271 ? -3.047 -3.566 -8.870 1.00 93.38 271 ALA A O 1
ATOM 2153 N N . ALA A 1 272 ? -5.217 -3.947 -8.570 1.00 93.56 272 ALA A N 1
ATOM 2154 C CA . ALA A 1 272 ? -5.359 -4.625 -9.856 1.00 93.56 272 ALA A CA 1
ATOM 2155 C C . ALA A 1 272 ? -5.007 -3.718 -11.052 1.00 93.56 272 ALA A C 1
ATOM 2157 O O . ALA A 1 272 ? -4.529 -4.200 -12.081 1.00 93.56 272 ALA A O 1
ATOM 2158 N N . ARG A 1 273 ? -5.243 -2.404 -10.950 1.00 92.19 273 ARG A N 1
ATOM 2159 C CA . ARG A 1 273 ? -4.848 -1.432 -11.977 1.00 92.19 273 ARG A CA 1
ATOM 2160 C C . ARG A 1 273 ? -3.332 -1.237 -12.019 1.00 92.19 273 ARG A C 1
ATOM 2162 O O . ARG A 1 273 ? -2.790 -1.213 -13.121 1.00 92.19 273 ARG A O 1
ATOM 2169 N N . VAL A 1 274 ? -2.668 -1.183 -10.863 1.00 90.12 274 VAL A N 1
ATOM 2170 C CA . VAL A 1 274 ? -1.199 -1.153 -10.757 1.00 90.12 274 VAL A CA 1
ATOM 2171 C C . VAL A 1 274 ? -0.584 -2.372 -11.444 1.00 90.12 274 VAL A C 1
ATOM 2173 O O . VAL A 1 274 ? 0.223 -2.201 -12.356 1.00 90.12 274 VAL A O 1
ATOM 2176 N N . ALA A 1 275 ? -1.035 -3.584 -11.102 1.00 89.75 275 ALA A N 1
ATOM 2177 C CA . ALA A 1 275 ? -0.542 -4.822 -11.716 1.00 89.75 275 ALA A CA 1
ATOM 2178 C C . ALA A 1 275 ? -0.705 -4.820 -13.246 1.00 89.75 275 ALA A C 1
ATOM 2180 O O . ALA A 1 275 ? 0.191 -5.209 -13.995 1.00 89.75 275 ALA A O 1
ATOM 2181 N N . ARG A 1 276 ? -1.853 -4.340 -13.750 1.00 90.38 276 ARG A N 1
ATOM 2182 C CA . ARG A 1 276 ? -2.088 -4.240 -15.200 1.00 90.38 276 ARG A CA 1
ATOM 2183 C C . ARG A 1 276 ? -1.110 -3.287 -15.881 1.00 90.38 276 ARG A C 1
ATOM 2185 O O . ARG A 1 276 ? -0.637 -3.624 -16.966 1.00 90.38 276 ARG A O 1
ATOM 2192 N N . LEU A 1 277 ? -0.821 -2.133 -15.278 1.00 88.31 277 LEU A N 1
ATOM 2193 C CA . LEU A 1 277 ? 0.139 -1.176 -15.832 1.00 88.31 277 LEU A CA 1
ATOM 2194 C C . LEU A 1 277 ? 1.566 -1.722 -15.805 1.00 88.31 277 LEU A C 1
ATOM 2196 O O . LEU A 1 277 ? 2.242 -1.664 -16.828 1.00 88.31 277 LEU A O 1
ATOM 2200 N N . ALA A 1 278 ? 1.998 -2.324 -14.698 1.00 86.56 278 ALA A N 1
ATOM 2201 C CA . ALA A 1 278 ? 3.316 -2.951 -14.612 1.00 86.56 278 ALA A CA 1
ATOM 2202 C C . ALA A 1 278 ? 3.483 -4.065 -15.662 1.00 86.56 278 ALA A C 1
ATOM 2204 O O . ALA A 1 278 ? 4.451 -4.086 -16.422 1.00 86.56 278 ALA A O 1
ATOM 2205 N N . ALA A 1 279 ? 2.469 -4.921 -15.828 1.00 86.50 279 ALA A N 1
ATOM 2206 C CA . ALA A 1 279 ? 2.469 -5.944 -16.870 1.00 86.50 279 ALA A CA 1
ATOM 2207 C C . ALA A 1 279 ? 2.471 -5.358 -18.297 1.00 86.50 279 ALA A C 1
ATOM 2209 O O . ALA A 1 279 ? 2.930 -6.005 -19.240 1.00 86.50 279 ALA A O 1
ATOM 2210 N N . GLN A 1 280 ? 1.906 -4.169 -18.517 1.00 86.38 280 GLN A N 1
ATOM 2211 C CA . GLN A 1 280 ? 2.001 -3.475 -19.805 1.00 86.38 280 GLN A CA 1
ATOM 2212 C C . GLN A 1 280 ? 3.405 -2.904 -20.024 1.00 86.38 280 GLN A C 1
ATOM 2214 O O . GLN A 1 280 ? 3.954 -3.105 -21.108 1.00 86.38 280 GLN A O 1
ATOM 2219 N N . ALA A 1 281 ? 4.003 -2.284 -19.004 1.00 83.88 281 ALA A N 1
ATOM 2220 C CA . ALA A 1 281 ? 5.370 -1.770 -19.046 1.00 83.88 281 ALA A CA 1
ATOM 2221 C C . ALA A 1 281 ? 6.372 -2.879 -19.403 1.00 83.88 281 ALA A C 1
ATOM 2223 O O . ALA A 1 281 ? 7.101 -2.749 -20.388 1.00 83.88 281 ALA A O 1
ATOM 2224 N N . GLY A 1 282 ? 6.295 -4.034 -18.732 1.00 83.75 282 GLY A N 1
ATOM 2225 C CA . GLY A 1 282 ? 7.151 -5.184 -19.043 1.00 83.75 282 GLY A CA 1
ATOM 2226 C C . GLY A 1 282 ? 7.006 -5.692 -20.486 1.00 83.75 282 GLY A C 1
ATOM 2227 O O . GLY A 1 282 ? 7.989 -6.066 -21.127 1.00 83.75 282 GLY A O 1
ATOM 2228 N N . ARG A 1 283 ? 5.797 -5.649 -21.069 1.00 86.12 283 ARG A N 1
ATOM 2229 C CA . ARG A 1 283 ? 5.588 -6.009 -22.488 1.00 86.12 283 ARG A CA 1
ATOM 2230 C C . ARG A 1 283 ? 6.202 -4.988 -23.444 1.00 86.12 283 ARG A C 1
ATOM 2232 O O . ARG A 1 283 ? 6.711 -5.375 -24.498 1.00 86.12 283 ARG A O 1
ATOM 2239 N N . VAL A 1 284 ? 6.130 -3.701 -23.109 1.00 85.50 284 VAL A N 1
ATOM 2240 C CA . VAL A 1 284 ? 6.727 -2.629 -23.916 1.00 85.50 284 VAL A CA 1
ATOM 2241 C C . VAL A 1 284 ? 8.246 -2.748 -23.901 1.00 85.50 284 VAL A C 1
ATOM 2243 O O . VAL A 1 284 ? 8.851 -2.768 -24.972 1.00 85.50 284 VAL A O 1
ATOM 2246 N N . GLU A 1 285 ? 8.860 -2.928 -22.733 1.00 84.12 285 GLU A N 1
ATOM 2247 C CA . GLU A 1 285 ? 10.306 -3.147 -22.621 1.00 84.12 285 GLU A CA 1
ATOM 2248 C C . GLU A 1 285 ? 10.755 -4.412 -23.357 1.00 84.12 285 GLU A C 1
ATOM 2250 O O . GLU A 1 285 ? 11.724 -4.377 -24.118 1.00 84.12 285 GLU A O 1
ATOM 2255 N N . GLY A 1 286 ? 10.001 -5.511 -23.246 1.00 87.06 286 GLY A N 1
ATOM 2256 C CA . GLY A 1 286 ? 10.246 -6.730 -24.022 1.00 87.06 286 GLY A CA 1
ATOM 2257 C C . GLY A 1 286 ? 10.209 -6.499 -25.540 1.00 87.06 286 GLY A C 1
ATOM 2258 O O . GLY A 1 286 ? 10.978 -7.090 -26.300 1.00 87.06 286 GLY A O 1
ATOM 2259 N N . ARG A 1 287 ? 9.348 -5.591 -26.014 1.00 90.06 287 ARG A N 1
ATOM 2260 C CA . ARG A 1 287 ? 9.310 -5.205 -27.430 1.00 90.06 287 ARG A CA 1
ATOM 2261 C C . ARG A 1 287 ? 10.503 -4.331 -27.814 1.00 90.06 287 ARG A C 1
ATOM 2263 O O . ARG A 1 287 ? 11.087 -4.567 -28.870 1.00 90.06 287 ARG A O 1
ATOM 2270 N N . VAL A 1 288 ? 10.847 -3.337 -26.996 1.00 91.00 288 VAL A N 1
ATOM 2271 C CA . VAL A 1 288 ? 11.974 -2.425 -27.251 1.00 91.00 288 VAL A CA 1
ATOM 2272 C C . VAL A 1 288 ? 13.283 -3.205 -27.288 1.00 91.00 288 VAL A C 1
ATOM 2274 O O . VAL A 1 288 ? 14.021 -3.104 -28.263 1.00 91.00 288 VAL A O 1
ATOM 2277 N N . THR A 1 289 ? 13.528 -4.057 -26.294 1.00 90.25 289 THR A N 1
ATOM 2278 C CA . THR A 1 289 ? 14.710 -4.931 -26.245 1.00 90.25 289 THR A CA 1
ATOM 2279 C C . THR A 1 289 ? 14.811 -5.812 -27.486 1.00 90.25 289 THR A C 1
ATOM 2281 O O . THR A 1 289 ? 15.870 -5.861 -28.110 1.00 90.25 289 THR A O 1
ATOM 2284 N N . ARG A 1 290 ? 13.708 -6.440 -27.921 1.00 92.88 290 ARG A N 1
ATOM 2285 C CA . ARG A 1 290 ? 13.691 -7.236 -29.157 1.00 92.88 290 ARG A CA 1
ATOM 2286 C C . ARG A 1 290 ? 14.080 -6.411 -30.384 1.00 92.88 290 ARG A C 1
ATOM 2288 O O . ARG A 1 290 ? 14.938 -6.847 -31.146 1.00 92.88 290 ARG A O 1
ATOM 2295 N N . VAL A 1 291 ? 13.482 -5.232 -30.564 1.00 93.31 291 VAL A N 1
ATOM 2296 C CA . VAL A 1 291 ? 13.771 -4.350 -31.710 1.00 93.31 291 VAL A CA 1
ATOM 2297 C C . VAL A 1 291 ? 15.230 -3.892 -31.695 1.00 93.31 291 VAL A C 1
ATOM 2299 O O . VAL A 1 291 ? 15.895 -3.941 -32.727 1.00 93.31 291 VAL A O 1
ATOM 2302 N N . THR A 1 292 ? 15.760 -3.517 -30.532 1.00 91.44 292 THR A N 1
ATOM 2303 C CA . THR A 1 292 ? 17.166 -3.123 -30.380 1.00 91.44 292 THR A CA 1
ATOM 2304 C C . THR A 1 292 ? 18.109 -4.279 -30.718 1.00 91.44 292 THR A C 1
ATOM 2306 O O .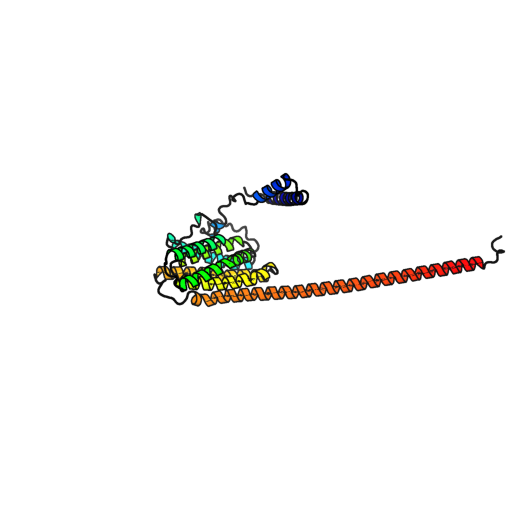 THR A 1 292 ? 19.081 -4.088 -31.446 1.00 91.44 292 THR A O 1
ATOM 2309 N N . VAL A 1 293 ? 17.808 -5.502 -30.269 1.00 93.56 293 VAL A N 1
ATOM 2310 C CA . VAL A 1 293 ? 18.602 -6.697 -30.604 1.00 93.56 293 VAL A CA 1
ATOM 2311 C C . VAL A 1 293 ? 18.551 -7.002 -32.102 1.00 93.56 293 VAL A C 1
ATOM 2313 O O . VAL A 1 293 ? 19.574 -7.340 -32.698 1.00 93.56 293 VAL A O 1
ATOM 2316 N N . GLU A 1 294 ? 17.383 -6.885 -32.732 1.00 92.88 294 GLU A N 1
ATOM 2317 C CA . GLU A 1 294 ? 17.235 -7.065 -34.179 1.00 92.88 294 GLU A CA 1
ATOM 2318 C C . GLU A 1 294 ? 18.030 -6.016 -34.967 1.00 92.88 294 GLU A C 1
ATOM 2320 O O . GLU A 1 294 ? 18.728 -6.377 -35.918 1.00 92.88 294 GLU A O 1
ATOM 2325 N N . ALA A 1 295 ? 18.003 -4.752 -34.534 1.00 90.75 295 ALA A N 1
ATOM 2326 C CA . ALA A 1 295 ? 18.777 -3.670 -35.135 1.00 90.75 295 ALA A CA 1
ATOM 2327 C C . ALA A 1 295 ? 20.291 -3.913 -35.018 1.00 90.75 295 ALA A C 1
ATOM 2329 O O . ALA A 1 295 ? 20.997 -3.852 -36.023 1.00 90.75 295 ALA A O 1
ATOM 2330 N N . ILE A 1 296 ? 20.781 -4.287 -33.829 1.00 90.38 296 ILE A N 1
ATOM 2331 C CA . ILE A 1 296 ? 22.199 -4.620 -33.605 1.00 90.38 296 ILE A CA 1
ATOM 2332 C C . ILE A 1 296 ? 22.625 -5.802 -34.487 1.00 90.38 296 ILE A C 1
ATOM 2334 O O . ILE A 1 296 ? 23.683 -5.769 -35.115 1.00 90.38 296 ILE A O 1
ATOM 2338 N N . ARG A 1 297 ? 21.796 -6.849 -34.589 1.00 90.75 297 ARG A N 1
ATOM 2339 C CA . ARG A 1 297 ? 22.084 -8.007 -35.453 1.00 90.75 297 ARG A CA 1
ATOM 2340 C C . ARG A 1 297 ? 22.123 -7.631 -36.933 1.00 90.75 297 ARG A C 1
ATOM 2342 O O . ARG A 1 297 ? 22.922 -8.198 -37.680 1.00 90.75 297 ARG A O 1
ATOM 2349 N N . ALA A 1 298 ? 21.251 -6.729 -37.377 1.00 88.50 298 ALA A N 1
ATOM 2350 C CA . ALA A 1 298 ? 21.252 -6.245 -38.751 1.00 88.50 298 ALA A CA 1
ATOM 2351 C C . ALA A 1 298 ? 22.526 -5.443 -39.053 1.00 88.50 298 ALA A C 1
ATOM 2353 O O . ALA A 1 298 ? 23.178 -5.713 -40.063 1.00 88.50 298 ALA A O 1
ATOM 2354 N N . ASP A 1 299 ? 22.919 -4.543 -38.152 1.00 87.88 299 ASP A N 1
ATOM 2355 C CA . ASP A 1 299 ? 24.130 -3.731 -38.285 1.00 87.88 299 ASP A CA 1
ATOM 2356 C C . ASP A 1 299 ? 25.400 -4.595 -38.319 1.00 87.88 299 ASP A C 1
ATOM 2358 O O . ASP A 1 299 ? 26.200 -4.500 -39.250 1.00 87.88 299 ASP A O 1
ATOM 2362 N N . GLN A 1 300 ? 25.516 -5.571 -37.411 1.00 85.88 300 GLN A N 1
ATOM 2363 C CA . GLN A 1 300 ? 26.615 -6.545 -37.426 1.00 85.88 300 GLN A CA 1
ATOM 2364 C C . GLN A 1 300 ? 26.708 -7.304 -38.755 1.00 85.88 300 GLN A C 1
ATOM 2366 O O . GLN A 1 300 ? 27.801 -7.507 -39.283 1.00 85.88 300 GLN A O 1
ATOM 2371 N N . ARG A 1 301 ? 25.575 -7.716 -39.340 1.00 85.69 301 ARG A N 1
ATOM 2372 C CA . ARG A 1 301 ? 25.572 -8.387 -40.652 1.00 85.69 301 ARG A CA 1
ATOM 2373 C C . ARG A 1 301 ? 26.052 -7.465 -41.768 1.00 85.69 301 ARG A C 1
ATOM 2375 O O . ARG A 1 301 ? 26.742 -7.934 -42.672 1.00 85.69 301 ARG A O 1
ATOM 2382 N N . VAL A 1 302 ? 25.679 -6.186 -41.737 1.00 85.06 302 VAL A N 1
ATOM 2383 C CA . VAL A 1 302 ? 26.139 -5.197 -42.723 1.00 85.06 302 VAL A CA 1
ATOM 2384 C C . VAL A 1 302 ? 27.640 -4.949 -42.565 1.00 85.06 302 VAL A C 1
ATOM 2386 O O . VAL A 1 302 ? 28.360 -5.023 -43.563 1.00 85.06 302 VAL A O 1
ATOM 2389 N N . GLY A 1 303 ? 28.124 -4.764 -41.334 1.00 84.94 303 GLY A N 1
ATOM 2390 C CA . GLY A 1 303 ? 29.547 -4.597 -41.029 1.00 84.94 303 GLY A CA 1
ATOM 2391 C C . GLY A 1 303 ? 30.399 -5.803 -41.438 1.00 84.94 303 GLY A C 1
ATOM 2392 O O . GLY A 1 303 ? 31.434 -5.652 -42.079 1.00 84.94 303 GLY A O 1
ATOM 2393 N N . LEU A 1 304 ? 29.944 -7.028 -41.169 1.00 86.12 304 LEU A N 1
ATOM 2394 C CA . LEU A 1 304 ? 30.667 -8.234 -41.594 1.00 86.12 304 LEU A CA 1
ATOM 2395 C C . LEU A 1 304 ? 30.735 -8.360 -43.123 1.00 86.12 304 LEU A C 1
ATOM 2397 O O . LEU A 1 304 ? 31.768 -8.737 -43.675 1.00 86.12 304 LEU A O 1
ATOM 2401 N N . ARG A 1 305 ? 29.656 -8.000 -43.829 1.00 85.19 305 ARG A N 1
ATOM 2402 C CA . ARG A 1 305 ? 29.634 -8.010 -45.299 1.00 85.19 305 ARG A CA 1
ATOM 2403 C C . ARG A 1 305 ? 30.556 -6.955 -45.901 1.00 85.19 305 ARG A C 1
ATOM 2405 O O . ARG A 1 305 ? 31.172 -7.231 -46.928 1.00 85.19 305 ARG A O 1
ATOM 2412 N N . SER A 1 306 ? 30.650 -5.764 -45.312 1.00 83.06 306 SER A N 1
ATOM 2413 C CA . SER A 1 306 ? 31.562 -4.727 -45.807 1.00 83.06 306 SER A CA 1
ATOM 2414 C C . SER A 1 306 ? 33.024 -5.131 -45.607 1.00 83.06 306 SER A C 1
ATOM 2416 O O . SER A 1 306 ? 33.813 -4.998 -46.542 1.00 83.06 306 SER A O 1
ATOM 2418 N N . ILE A 1 307 ? 33.362 -5.731 -44.460 1.00 86.31 307 ILE A N 1
ATOM 2419 C CA . ILE A 1 307 ? 34.699 -6.284 -44.193 1.00 86.31 307 ILE A CA 1
ATOM 2420 C C . ILE A 1 307 ? 35.047 -7.375 -45.210 1.00 86.31 307 ILE A C 1
ATOM 2422 O O . ILE A 1 307 ? 36.127 -7.349 -45.799 1.00 86.31 307 ILE A O 1
ATOM 2426 N N . GLN A 1 308 ? 34.125 -8.304 -45.474 1.00 86.94 308 GLN A N 1
ATOM 2427 C CA . GLN A 1 308 ? 34.367 -9.384 -46.430 1.00 86.94 308 GLN A CA 1
ATOM 2428 C C . GLN A 1 308 ? 34.581 -8.855 -47.858 1.00 86.94 308 GLN A C 1
ATOM 2430 O O . GLN A 1 308 ? 35.462 -9.337 -48.566 1.00 86.94 308 GLN A O 1
ATOM 2435 N N . ARG A 1 309 ? 33.832 -7.826 -48.277 1.00 86.75 309 ARG A N 1
ATOM 2436 C CA . ARG A 1 309 ? 34.054 -7.160 -49.573 1.00 86.75 309 ARG A CA 1
ATOM 2437 C C . ARG A 1 309 ? 35.425 -6.494 -49.641 1.00 86.75 309 ARG A C 1
ATOM 2439 O O . ARG A 1 309 ? 36.134 -6.697 -50.620 1.00 86.75 309 ARG A O 1
ATOM 2446 N N . ALA A 1 310 ? 35.822 -5.771 -48.595 1.00 88.44 310 ALA A N 1
ATOM 2447 C CA . ALA A 1 310 ? 37.134 -5.131 -48.535 1.00 88.44 310 ALA A CA 1
ATOM 2448 C C . ALA A 1 310 ? 38.280 -6.155 -48.628 1.00 88.44 310 ALA A C 1
ATOM 2450 O O . ALA A 1 310 ? 39.271 -5.918 -49.318 1.00 88.44 310 ALA A O 1
ATOM 2451 N N . GLN A 1 311 ? 38.130 -7.320 -47.991 1.00 90.19 311 GLN A N 1
ATOM 2452 C CA . GLN A 1 311 ? 39.102 -8.412 -48.089 1.00 90.19 311 GLN A CA 1
ATOM 2453 C C . GLN A 1 311 ? 39.204 -8.979 -49.512 1.00 90.19 311 GLN A C 1
ATOM 2455 O O . GLN A 1 311 ? 40.311 -9.187 -50.007 1.00 90.19 311 GLN A O 1
ATOM 2460 N N . VAL A 1 312 ? 38.071 -9.186 -50.192 1.00 91.75 312 VAL A N 1
ATOM 2461 C CA . VAL A 1 312 ? 38.047 -9.657 -51.589 1.00 91.75 312 VAL A CA 1
ATOM 2462 C C . VAL A 1 312 ? 38.669 -8.624 -52.533 1.00 91.75 312 VAL A C 1
ATOM 2464 O O . VAL A 1 312 ? 39.475 -8.974 -53.395 1.00 91.75 312 VAL A O 1
ATOM 2467 N N . GLU A 1 313 ? 38.357 -7.339 -52.356 1.00 92.75 313 GLU A N 1
ATOM 2468 C CA . GLU A 1 313 ? 38.962 -6.263 -53.146 1.00 92.75 313 GLU A CA 1
ATOM 2469 C C . GLU A 1 313 ? 40.481 -6.195 -52.964 1.00 92.75 313 GLU A C 1
ATOM 2471 O O . GLU A 1 313 ? 41.215 -6.015 -53.942 1.00 92.75 313 GLU A O 1
ATOM 2476 N N . LEU A 1 314 ? 40.963 -6.364 -51.729 1.00 93.56 314 LEU A N 1
ATOM 2477 C CA . LEU A 1 314 ? 42.390 -6.401 -51.428 1.00 93.56 314 LEU A CA 1
ATOM 2478 C C . LEU A 1 314 ? 43.068 -7.594 -52.114 1.00 93.56 314 LEU A C 1
ATOM 2480 O O . LEU A 1 314 ? 44.101 -7.411 -52.758 1.00 93.56 314 LEU A O 1
ATOM 2484 N N . ALA A 1 315 ? 42.463 -8.783 -52.044 1.00 93.19 315 ALA A N 1
ATOM 2485 C CA . ALA A 1 315 ? 42.971 -9.978 -52.717 1.00 93.19 315 ALA A CA 1
ATOM 2486 C C . ALA A 1 315 ? 43.100 -9.759 -54.234 1.00 93.19 315 ALA A C 1
ATOM 2488 O O . ALA A 1 315 ? 44.167 -9.981 -54.803 1.00 93.19 315 ALA A O 1
ATOM 2489 N N . HIS A 1 316 ? 42.071 -9.205 -54.882 1.00 93.56 316 HIS A N 1
ATOM 2490 C CA . HIS A 1 316 ? 42.120 -8.902 -56.316 1.00 93.56 316 HIS A CA 1
ATOM 2491 C C . HIS A 1 316 ? 43.153 -7.832 -56.695 1.00 93.56 316 HIS A C 1
ATOM 2493 O O . HIS A 1 316 ? 43.682 -7.845 -57.809 1.00 93.56 316 HIS A O 1
ATOM 2499 N N . ARG A 1 317 ? 43.440 -6.863 -55.816 1.00 93.19 317 ARG A N 1
ATOM 2500 C CA . ARG A 1 317 ? 44.526 -5.893 -56.050 1.00 93.19 317 ARG A CA 1
ATOM 2501 C C . ARG A 1 317 ? 45.889 -6.571 -55.989 1.00 93.19 317 ARG A C 1
ATOM 2503 O O . ARG A 1 317 ? 46.704 -6.336 -56.876 1.00 93.19 317 ARG A O 1
ATOM 2510 N N . LEU A 1 318 ? 46.107 -7.429 -54.994 1.00 92.44 318 LEU A N 1
ATOM 2511 C CA . LEU A 1 318 ? 47.353 -8.183 -54.855 1.00 92.44 318 LEU A CA 1
ATOM 2512 C C . LEU A 1 318 ? 47.583 -9.110 -56.053 1.00 92.44 318 LEU A C 1
ATOM 2514 O O . LEU A 1 318 ? 48.680 -9.138 -56.603 1.00 92.44 318 LEU A O 1
ATOM 2518 N N . GLU A 1 319 ? 46.547 -9.809 -56.518 1.00 92.38 319 GLU A N 1
ATOM 2519 C CA . GLU A 1 319 ? 46.630 -10.652 -57.717 1.00 92.38 319 GLU A CA 1
ATOM 2520 C C . GLU A 1 319 ? 47.000 -9.852 -58.970 1.00 92.38 319 GLU A C 1
ATOM 2522 O O . GLU A 1 319 ? 47.827 -10.302 -59.764 1.00 92.38 319 GLU A O 1
ATOM 2527 N N . ARG A 1 320 ? 46.419 -8.659 -59.154 1.00 91.12 320 ARG A N 1
ATOM 2528 C CA . ARG A 1 320 ? 46.767 -7.775 -60.277 1.00 91.12 320 ARG A CA 1
ATOM 2529 C C . ARG A 1 320 ? 48.216 -7.319 -60.212 1.00 91.12 320 ARG A C 1
ATOM 2531 O O . ARG A 1 320 ? 48.924 -7.472 -61.199 1.00 91.12 320 ARG A O 1
ATOM 2538 N N . GLN A 1 321 ? 48.678 -6.866 -59.048 1.00 90.88 321 GLN A N 1
ATOM 2539 C CA . GLN A 1 321 ? 50.076 -6.475 -58.859 1.00 90.88 321 GLN A CA 1
ATOM 2540 C C . GLN A 1 321 ? 51.040 -7.636 -59.121 1.00 90.88 321 GLN A C 1
ATOM 2542 O O . GLN A 1 321 ? 52.089 -7.442 -59.727 1.00 90.88 321 GLN A O 1
ATOM 2547 N N . GLN A 1 322 ? 50.686 -8.858 -58.712 1.00 89.69 322 GLN A N 1
ATOM 2548 C CA . GLN A 1 322 ? 51.497 -10.041 -59.001 1.00 89.69 322 GLN A CA 1
ATOM 2549 C C . GLN A 1 322 ? 51.534 -10.383 -60.493 1.00 89.69 322 GLN A C 1
ATOM 2551 O O . GLN A 1 322 ? 52.583 -10.796 -60.988 1.00 89.69 322 GLN A O 1
ATOM 2556 N N . ARG A 1 323 ? 50.416 -10.227 -61.213 1.00 85.56 323 ARG A N 1
ATOM 2557 C CA . ARG A 1 323 ? 50.372 -10.415 -62.672 1.00 85.56 323 ARG A CA 1
ATOM 2558 C C . ARG A 1 323 ? 51.210 -9.360 -63.382 1.00 85.56 323 ARG A C 1
ATOM 2560 O O . ARG A 1 323 ? 52.091 -9.725 -64.143 1.00 85.56 323 ARG A O 1
ATOM 2567 N N . GLU A 1 324 ? 51.033 -8.089 -63.038 1.00 89.12 324 GLU A N 1
ATOM 2568 C CA . GLU A 1 324 ? 51.823 -6.986 -63.593 1.00 89.12 324 GLU A CA 1
ATOM 2569 C C . GLU A 1 324 ? 53.324 -7.165 -63.323 1.00 89.12 324 GLU A C 1
ATOM 2571 O O . GLU A 1 324 ? 54.137 -6.998 -64.228 1.00 89.12 324 GLU A O 1
ATOM 2576 N N . ALA A 1 325 ? 53.712 -7.574 -62.111 1.00 83.75 325 ALA A N 1
ATOM 2577 C CA . ALA A 1 325 ? 55.107 -7.864 -61.785 1.00 83.75 325 ALA A CA 1
ATOM 2578 C C . ALA A 1 325 ? 55.660 -9.054 -62.588 1.00 83.75 325 ALA A C 1
ATOM 2580 O O . ALA A 1 325 ? 56.804 -9.013 -63.045 1.00 83.75 325 ALA A O 1
ATOM 2581 N N . ARG A 1 326 ? 54.859 -10.109 -62.791 1.00 80.88 326 ARG A N 1
ATOM 2582 C CA . ARG A 1 326 ? 55.232 -11.251 -63.641 1.00 80.88 326 ARG A CA 1
ATOM 2583 C C . ARG A 1 326 ? 55.396 -10.843 -65.100 1.00 80.88 326 ARG A C 1
ATOM 2585 O O . ARG A 1 326 ? 56.393 -11.221 -65.706 1.00 80.88 326 ARG A O 1
ATOM 2592 N N . ASP A 1 327 ? 54.479 -10.045 -65.631 1.00 83.62 327 ASP A N 1
ATOM 2593 C CA . ASP A 1 327 ? 54.524 -9.567 -67.012 1.00 83.62 327 ASP A CA 1
ATOM 2594 C C . ASP A 1 327 ? 55.724 -8.631 -67.232 1.00 83.62 327 ASP A C 1
ATOM 2596 O O . ASP A 1 327 ? 56.425 -8.749 -68.235 1.00 83.62 327 ASP A O 1
ATOM 2600 N N . GLN A 1 328 ? 56.048 -7.768 -66.261 1.00 82.94 328 GLN A N 1
ATOM 2601 C CA . GLN A 1 328 ? 57.254 -6.929 -66.292 1.00 82.94 328 GLN A CA 1
ATOM 2602 C C . GLN A 1 328 ? 58.549 -7.751 -66.244 1.00 82.94 328 GLN A C 1
ATOM 2604 O O . GLN A 1 328 ? 59.514 -7.424 -66.936 1.00 82.94 328 GLN A O 1
ATOM 2609 N N . LEU A 1 329 ? 58.593 -8.821 -65.444 1.00 76.81 329 LEU A N 1
ATOM 2610 C CA . LEU A 1 329 ? 59.737 -9.735 -65.407 1.00 76.81 329 LEU A CA 1
ATOM 2611 C C . LEU A 1 329 ? 59.872 -10.525 -66.715 1.00 76.81 329 LEU A C 1
ATOM 2613 O O . LEU A 1 329 ? 60.984 -10.667 -67.217 1.00 76.81 329 LEU A O 1
ATOM 2617 N N . ALA A 1 330 ? 58.762 -10.983 -67.298 1.00 73.06 330 ALA A N 1
ATOM 2618 C CA . ALA A 1 330 ? 58.752 -11.653 -68.596 1.00 73.06 330 ALA A CA 1
ATOM 2619 C C . ALA A 1 330 ? 59.191 -10.710 -69.731 1.00 73.06 330 ALA A C 1
ATOM 2621 O O . ALA A 1 330 ? 59.990 -11.107 -70.574 1.00 73.06 330 ALA A O 1
ATOM 2622 N N . ALA A 1 331 ? 58.757 -9.446 -69.713 1.00 74.44 331 ALA A N 1
ATOM 2623 C CA . ALA A 1 331 ? 59.195 -8.424 -70.663 1.00 74.44 331 ALA A CA 1
ATOM 2624 C C . ALA A 1 331 ? 60.694 -8.096 -70.525 1.00 74.44 331 ALA A C 1
ATOM 2626 O O . ALA A 1 331 ? 61.378 -7.915 -71.527 1.00 74.44 331 ALA A O 1
ATOM 2627 N N . ARG A 1 332 ? 61.232 -8.082 -69.296 1.00 67.19 332 ARG A N 1
ATOM 2628 C CA . ARG A 1 332 ? 62.678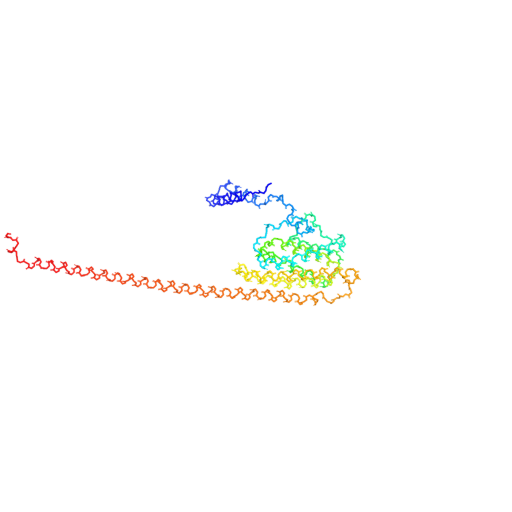 -7.931 -69.046 1.00 67.19 332 ARG A CA 1
ATOM 2629 C C . ARG A 1 332 ? 63.492 -9.156 -69.469 1.00 67.19 332 ARG A C 1
ATOM 2631 O O . ARG A 1 332 ? 64.623 -8.992 -69.903 1.00 67.19 332 ARG A O 1
ATOM 2638 N N . ALA A 1 333 ? 62.936 -10.361 -69.349 1.00 67.00 333 ALA A N 1
ATOM 2639 C CA . ALA A 1 333 ? 63.590 -11.602 -69.769 1.00 67.00 333 ALA A CA 1
ATOM 2640 C C . ALA A 1 333 ? 63.503 -11.851 -71.289 1.00 67.00 333 ALA A C 1
ATOM 2642 O O . ALA A 1 333 ? 64.348 -12.549 -71.839 1.00 67.00 333 ALA A O 1
ATOM 2643 N N . GLY A 1 334 ? 62.492 -11.287 -71.960 1.00 62.41 334 GLY A N 1
ATOM 2644 C CA . GLY A 1 334 ? 62.325 -11.315 -73.417 1.00 62.41 334 GLY A CA 1
ATOM 2645 C C . GLY A 1 334 ? 63.051 -10.192 -74.169 1.00 62.41 334 GLY A C 1
ATOM 2646 O O . GLY A 1 334 ? 63.038 -10.193 -75.398 1.00 62.41 334 GLY A O 1
ATOM 2647 N N . ALA A 1 335 ? 63.678 -9.245 -73.463 1.00 54.97 335 ALA A N 1
ATOM 2648 C CA . ALA A 1 335 ? 64.554 -8.247 -74.066 1.00 54.97 335 ALA A CA 1
ATOM 2649 C C . ALA A 1 335 ? 65.893 -8.901 -74.460 1.00 54.97 335 ALA A C 1
ATOM 2651 O O . ALA A 1 335 ? 66.602 -9.446 -73.614 1.00 54.97 335 ALA A O 1
ATOM 2652 N N . ASP A 1 336 ? 66.222 -8.863 -75.753 1.00 53.38 336 ASP A N 1
ATOM 2653 C CA . ASP A 1 336 ? 67.478 -9.372 -76.320 1.00 53.38 336 ASP A CA 1
ATOM 2654 C C . ASP A 1 336 ? 68.682 -8.711 -75.602 1.00 53.38 336 ASP A C 1
ATOM 2656 O O . ASP A 1 336 ? 68.704 -7.479 -75.486 1.00 53.38 336 ASP A O 1
ATOM 2660 N N . PRO A 1 337 ? 69.711 -9.455 -75.131 1.00 53.72 337 PRO A N 1
ATOM 2661 C CA . PRO A 1 337 ? 70.825 -8.901 -74.346 1.00 53.72 337 PRO A CA 1
ATOM 2662 C C . PRO A 1 337 ? 71.652 -7.810 -75.048 1.00 53.72 337 PRO A C 1
ATOM 2664 O O . PRO A 1 337 ? 72.578 -7.258 -74.457 1.00 53.72 337 PRO A O 1
ATOM 2667 N N . LYS A 1 338 ? 71.354 -7.505 -76.315 1.00 52.78 338 LYS A N 1
ATOM 2668 C CA . LYS A 1 338 ? 72.063 -6.524 -77.139 1.00 52.78 338 LYS A CA 1
ATOM 2669 C C . LYS A 1 338 ? 71.600 -5.074 -76.952 1.00 52.78 338 LYS A C 1
ATOM 2671 O O . LYS A 1 338 ? 72.342 -4.187 -77.361 1.00 52.78 338 LYS A O 1
ATOM 2676 N N . GLU A 1 339 ? 70.454 -4.806 -76.320 1.00 51.31 339 GLU A N 1
ATOM 2677 C CA . GLU A 1 339 ? 69.999 -3.420 -76.069 1.00 51.31 339 GLU A CA 1
ATOM 2678 C C . GLU A 1 339 ? 70.416 -2.839 -74.704 1.00 51.31 339 GLU A C 1
ATOM 2680 O O . GLU A 1 339 ? 70.307 -1.634 -74.499 1.00 51.31 339 GLU A O 1
ATOM 2685 N N . LEU A 1 340 ? 70.962 -3.643 -73.783 1.00 50.12 340 LEU A N 1
ATOM 2686 C CA . LEU A 1 340 ? 71.393 -3.183 -72.446 1.00 50.12 340 LEU A CA 1
ATOM 2687 C C . LEU A 1 340 ? 72.899 -2.875 -72.334 1.00 50.12 340 LEU A C 1
ATOM 2689 O O . LEU A 1 340 ? 73.381 -2.561 -71.248 1.00 50.12 340 LEU A O 1
ATOM 2693 N N . ALA A 1 341 ? 73.642 -2.951 -73.441 1.00 47.41 341 ALA A N 1
ATOM 2694 C CA . ALA A 1 341 ? 75.079 -2.677 -73.501 1.00 47.41 341 ALA A CA 1
ATOM 2695 C C . ALA A 1 341 ? 75.415 -1.611 -74.561 1.00 47.41 341 ALA A C 1
ATOM 2697 O O . ALA A 1 341 ? 76.154 -1.875 -75.514 1.00 47.41 341 ALA A O 1
ATOM 2698 N N . ARG A 1 342 ? 74.864 -0.404 -74.399 1.00 42.47 342 ARG A N 1
ATOM 2699 C CA . ARG A 1 342 ? 75.372 0.821 -75.029 1.00 42.47 342 ARG A CA 1
ATOM 2700 C C . ARG A 1 342 ? 75.412 1.969 -74.042 1.00 42.47 342 ARG A C 1
ATOM 2702 O O . ARG A 1 342 ? 74.434 2.107 -73.278 1.00 42.47 342 ARG A O 1
#

Foldseek 3Di:
DPDDPVNVVVLVVLQVVLVVQCVVCVPDPVSVVSNVVSVVVVVPPPPPCLPPLVCLLDDPDPPPPPPPPDPDDVLCVLLVVLLSLLSVLLNVLQVLDDPQLHDPVVPDQQALVLLLVLLVVLLVVVVVPDPDPDVLNVLLNVLSVLLNVQVVLQLLLLVLAVVSVSLRRSLRNLSSSLCSLCSVFSQQSNLVSVLSNLLSVLSSVLSVLCVVDVDPVLSSLSSVLVSLVSVLSSVSSVVSSVCVVVVCRHPDSDHNNVVCVVSSVVSSVSSVVSNVVSVVVVVVVVVVVVVVVVVVVVVVVVVVVVVVVVVVVVVVVVVVVVVVVVVVVVVVVPPDPVVVPD